Protein AF-H2YDU5-F1 (afdb_monomer_lite)

Sequence (315 aa):
MAAAVENAAAFNAESDSDSDLDMGDCDLFLFDDLDISDGSDSSKDKDSGADSNSAEEQNEESEVIEDNLRHIVFRSMTNQILQSQEEDLANDWKQVRKIPNQTQRQKRMWKLSASHITATKRDGWKEINSIPTERAKRYRYSPRKGIWTEDEIQLKIEKEPFSNGAMRECFRAKKLSNFGHNTDWAAATYCVVKRYMDVPDKKTLFDDVRLQMDAKLWGEEYNKHHPPKKVDIMQMSVIEMLDRPGTPYYHLENYIEGDYVKYNSNSGFVHDEDARTTPQAFSHFTFECSQHRLIVVDIQGVGDLWTDPQIHTYK

Foldseek 3Di:
DDDDDDDDDDDDDDDDDDDDDPDDDDPPPPDDDDDPDDDDDDDDDDDDDDDDDDDPVVVVVVVVVVVVVVVQVVCQVPPQPDPDPCPVVVVQVVVLVPDPDPVVSVVSVVVVVVVVLPPDPCPVPVCQVVADKFKKKKWFADLVVRDIDIDIWIKRWDPDFPDDDPFKTKIWMWTADPRDPDRDSVPTFIKIKIDGPDADPPVVLVVLQSQQNVVQVLLVVVVVVVDPHRAGEWHKIKIFGPPDPPRDIIIMTGDDDDDKDFQFDPPGDGDPPPNDVVLVVSQVCCCVVVVNQKGKHRFIGRRRYGYRIDMDGDD

Radius of gyration: 25.13 Å; chains: 1; bounding box: 71×89×64 Å

Organism: Ciona savignyi (NCBI:txid51511)

Structure (mmCIF, N/CA/C/O backbone):
data_AF-H2YDU5-F1
#
_entry.id   AF-H2YDU5-F1
#
loop_
_atom_site.group_PDB
_atom_site.id
_atom_site.type_symbol
_atom_site.label_atom_id
_atom_site.label_alt_id
_atom_site.label_comp_id
_atom_site.label_asym_id
_atom_site.label_entity_id
_atom_site.label_seq_id
_atom_site.pdbx_PDB_ins_code
_atom_site.Cartn_x
_atom_site.Cartn_y
_atom_site.Cartn_z
_atom_site.occupancy
_atom_site.B_iso_or_equiv
_atom_site.auth_seq_id
_atom_site.auth_comp_id
_atom_site.auth_asym_id
_atom_site.auth_atom_id
_atom_site.pdbx_PDB_model_num
ATOM 1 N N . MET A 1 1 ? -7.861 53.415 42.109 1.00 30.78 1 MET A N 1
ATOM 2 C CA . MET A 1 1 ? -6.858 54.444 41.769 1.00 30.78 1 MET A CA 1
ATOM 3 C C . MET A 1 1 ? -5.508 53.931 42.236 1.00 30.78 1 MET A C 1
ATOM 5 O O . MET A 1 1 ? -5.399 53.630 43.411 1.00 30.78 1 MET A O 1
ATOM 9 N N . ALA A 1 2 ? -4.567 53.814 41.296 1.00 29.42 2 ALA A N 1
ATOM 10 C CA . ALA A 1 2 ? -3.116 53.701 41.465 1.00 29.42 2 ALA A CA 1
ATOM 11 C C . ALA A 1 2 ? -2.538 52.615 42.397 1.00 29.42 2 ALA A C 1
ATOM 13 O O . ALA A 1 2 ? -2.589 52.723 43.616 1.00 29.42 2 ALA A O 1
ATOM 14 N N . ALA A 1 3 ? -1.817 51.672 41.791 1.00 25.11 3 ALA A N 1
ATOM 15 C CA . ALA A 1 3 ? -0.509 51.264 42.295 1.00 25.11 3 ALA A CA 1
ATOM 16 C C . ALA A 1 3 ? 0.355 50.831 41.101 1.00 25.11 3 ALA A C 1
ATOM 18 O O . ALA A 1 3 ? 0.089 49.818 40.463 1.00 25.11 3 ALA A O 1
ATOM 19 N N . ALA A 1 4 ? 1.352 51.652 40.785 1.00 29.73 4 ALA A N 1
ATOM 20 C CA . ALA A 1 4 ? 2.490 51.312 39.947 1.00 29.73 4 ALA A CA 1
ATOM 21 C C . ALA A 1 4 ? 3.712 51.315 40.862 1.00 29.73 4 ALA A C 1
ATOM 23 O O . ALA A 1 4 ? 3.870 52.302 41.574 1.00 29.73 4 ALA A O 1
ATOM 24 N N . VAL A 1 5 ? 4.546 50.272 40.825 1.00 31.83 5 VAL A N 1
ATOM 25 C CA . VAL A 1 5 ? 5.993 50.344 41.100 1.00 31.83 5 VAL A CA 1
ATOM 26 C C . VAL A 1 5 ? 6.674 49.187 40.355 1.00 31.83 5 VAL A C 1
ATOM 28 O O . VAL A 1 5 ? 6.323 48.024 40.546 1.00 31.83 5 VAL A O 1
ATOM 31 N N . GLU A 1 6 ? 7.625 49.539 39.491 1.00 31.31 6 GLU A N 1
ATOM 32 C CA . GLU A 1 6 ? 8.613 48.670 38.842 1.00 31.31 6 GLU A CA 1
ATOM 33 C C . GLU A 1 6 ? 9.583 48.050 39.861 1.00 31.31 6 GLU A C 1
ATOM 35 O O . GLU A 1 6 ? 9.958 48.709 40.828 1.00 31.31 6 GLU A O 1
ATOM 40 N N . ASN A 1 7 ? 10.112 46.852 39.586 1.00 29.52 7 ASN A N 1
ATOM 41 C CA . ASN A 1 7 ? 11.555 46.640 39.736 1.00 29.52 7 ASN A CA 1
ATOM 42 C C . ASN A 1 7 ? 12.065 45.406 38.984 1.00 29.52 7 ASN A C 1
ATOM 44 O O . ASN A 1 7 ? 11.401 44.375 38.893 1.00 29.52 7 ASN A O 1
ATOM 48 N N . ALA A 1 8 ? 13.268 45.568 38.441 1.00 26.69 8 ALA A N 1
ATOM 49 C CA . ALA A 1 8 ? 13.979 44.643 37.579 1.00 26.69 8 ALA A CA 1
ATOM 50 C C . ALA A 1 8 ? 14.831 43.612 38.345 1.00 26.69 8 ALA A C 1
ATOM 52 O O . ALA A 1 8 ? 15.294 43.869 39.451 1.00 26.69 8 ALA A O 1
ATOM 53 N N . ALA A 1 9 ? 15.101 42.508 37.639 1.00 28.44 9 ALA A N 1
ATOM 54 C CA . ALA A 1 9 ? 16.285 41.642 37.684 1.00 28.44 9 ALA A CA 1
ATOM 55 C C . ALA A 1 9 ? 16.672 40.945 39.007 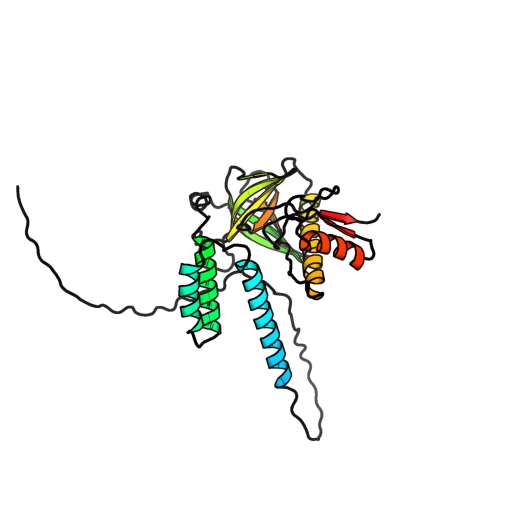1.00 28.44 9 ALA A C 1
ATOM 57 O O . ALA A 1 9 ? 17.277 41.534 39.896 1.00 28.44 9 ALA A O 1
ATOM 58 N N . ALA A 1 10 ? 16.524 39.616 39.016 1.00 27.27 10 ALA A N 1
ATOM 59 C CA . ALA A 1 10 ? 17.479 38.718 39.661 1.00 27.27 10 ALA A CA 1
ATOM 60 C C . ALA A 1 10 ? 17.539 37.383 38.900 1.00 27.27 10 ALA A C 1
ATOM 62 O O . ALA A 1 10 ? 16.561 36.644 38.817 1.00 27.27 10 ALA A O 1
ATOM 63 N N . PHE A 1 11 ? 18.710 37.125 38.322 1.00 27.61 11 PHE A N 1
ATOM 64 C CA . PHE A 1 11 ? 19.196 35.821 37.882 1.00 27.61 11 PHE A CA 1
ATOM 65 C C . PHE A 1 11 ? 19.145 34.840 39.061 1.00 27.61 11 PHE A C 1
ATOM 67 O O . PHE A 1 11 ? 19.655 35.173 40.126 1.00 27.61 11 PHE A O 1
ATOM 74 N N . ASN A 1 12 ? 18.622 33.633 38.856 1.00 28.12 12 ASN A N 1
ATOM 75 C CA . ASN A 1 12 ? 19.088 32.454 39.579 1.00 28.12 12 ASN A CA 1
ATOM 76 C C . ASN A 1 12 ? 18.932 31.227 38.683 1.00 28.12 12 ASN A C 1
ATOM 78 O O . ASN A 1 12 ? 17.860 30.945 38.155 1.00 28.12 12 ASN A O 1
ATOM 82 N N . ALA A 1 13 ? 20.069 30.572 38.478 1.00 31.73 13 ALA A N 1
ATOM 83 C CA . ALA A 1 13 ? 20.217 29.306 37.800 1.00 31.73 13 ALA A CA 1
ATOM 84 C C . ALA A 1 13 ? 19.761 28.187 38.737 1.00 31.73 13 ALA A C 1
ATOM 86 O O . ALA A 1 13 ? 20.257 28.108 39.859 1.00 31.73 13 ALA A O 1
ATOM 87 N N . GLU A 1 14 ? 18.887 27.305 38.264 1.00 27.91 14 GLU A N 1
ATOM 88 C CA . GLU A 1 14 ? 18.701 25.991 38.869 1.00 27.91 14 GLU A CA 1
ATOM 89 C C . GLU A 1 14 ? 18.819 24.917 37.787 1.00 27.91 14 GLU A C 1
ATOM 91 O O . GLU A 1 14 ? 18.213 24.981 36.722 1.00 27.91 14 GLU A O 1
ATOM 96 N N . SER A 1 15 ? 19.727 24.000 38.096 1.00 26.45 15 SER A N 1
ATOM 97 C CA . SER A 1 15 ? 20.147 22.770 37.438 1.00 26.45 15 SER A CA 1
ATOM 98 C C . SER A 1 15 ? 19.050 21.970 36.730 1.00 26.45 15 SER A C 1
ATOM 100 O O . SER A 1 15 ? 18.180 21.405 37.393 1.00 26.45 15 SER A O 1
ATOM 102 N N . ASP A 1 16 ? 19.201 21.790 35.416 1.00 26.11 16 ASP A N 1
ATOM 103 C CA . ASP A 1 16 ? 18.609 20.662 34.695 1.00 26.11 16 ASP A CA 1
ATOM 104 C C . ASP A 1 16 ? 19.325 19.372 35.119 1.00 26.11 16 ASP A C 1
ATOM 106 O O . ASP A 1 16 ? 20.484 19.130 34.776 1.00 26.11 16 ASP A O 1
ATOM 110 N N . SER A 1 17 ? 18.644 18.550 35.915 1.00 27.72 17 SER A N 1
ATOM 111 C CA . SER A 1 17 ? 19.019 17.153 36.113 1.00 27.72 17 SER A CA 1
ATOM 112 C C . SER A 1 17 ? 18.558 16.351 34.897 1.00 27.72 17 SER A C 1
ATOM 114 O O . SER A 1 17 ? 17.352 16.168 34.707 1.00 27.72 17 SER A O 1
ATOM 116 N N . ASP A 1 18 ? 19.526 15.880 34.105 1.00 29.81 18 ASP A N 1
ATOM 117 C CA . ASP A 1 18 ? 19.354 14.851 33.076 1.00 29.81 18 ASP A CA 1
ATOM 118 C C . ASP A 1 18 ? 18.539 13.695 33.669 1.00 29.81 18 ASP A C 1
ATOM 120 O O . ASP A 1 18 ? 18.987 13.000 34.583 1.00 29.81 18 ASP A O 1
ATOM 124 N N . SER A 1 19 ? 17.322 13.514 33.163 1.00 27.06 19 SER A N 1
ATOM 125 C CA . SER A 1 19 ? 16.586 12.268 33.330 1.00 27.06 19 SER A CA 1
ATOM 126 C C . SER A 1 19 ? 16.502 11.614 31.963 1.00 27.06 19 SER A C 1
ATOM 128 O O . SER A 1 19 ? 15.973 12.181 31.005 1.00 27.06 19 SER A O 1
ATOM 130 N N . ASP A 1 20 ? 17.127 10.445 31.891 1.00 27.95 20 ASP A N 1
ATOM 131 C CA . ASP A 1 20 ? 17.268 9.603 30.718 1.00 27.95 20 ASP A CA 1
ATOM 132 C C . ASP A 1 20 ? 15.920 9.388 30.018 1.00 27.95 20 ASP A C 1
ATOM 134 O O . ASP A 1 20 ? 15.049 8.651 30.483 1.00 27.95 20 ASP A O 1
ATOM 138 N N . LEU A 1 21 ? 15.751 10.043 28.867 1.00 26.50 21 LEU A N 1
ATOM 139 C CA . LEU A 1 21 ? 14.677 9.748 27.928 1.00 26.50 21 LEU A CA 1
ATOM 140 C C . LEU A 1 21 ? 15.035 8.466 27.176 1.00 26.50 21 LEU A C 1
ATOM 142 O O . LEU A 1 21 ? 15.706 8.497 26.139 1.00 26.50 21 LEU A O 1
ATOM 146 N N . ASP A 1 22 ? 14.562 7.351 27.719 1.00 30.12 22 ASP A N 1
ATOM 147 C CA . ASP A 1 22 ? 14.465 6.065 27.040 1.00 30.12 22 ASP A CA 1
ATOM 148 C C . ASP A 1 22 ? 13.564 6.214 25.797 1.00 30.12 22 ASP A C 1
ATOM 150 O O . ASP A 1 22 ? 12.333 6.245 25.868 1.00 30.12 22 ASP A O 1
ATOM 154 N N . MET A 1 23 ? 14.198 6.444 24.645 1.00 30.52 23 MET A N 1
ATOM 155 C CA . MET A 1 23 ? 13.539 6.597 23.351 1.00 30.52 23 MET A CA 1
ATOM 156 C C . MET A 1 23 ? 13.453 5.236 22.669 1.00 30.52 23 MET A C 1
ATOM 158 O O . MET A 1 23 ? 14.359 4.859 21.923 1.00 30.52 23 MET A O 1
ATOM 162 N N . GLY A 1 24 ? 12.339 4.549 22.921 1.00 26.95 24 GLY A N 1
ATOM 163 C CA . GLY A 1 24 ? 11.911 3.368 22.180 1.00 26.95 24 GLY A CA 1
ATOM 164 C C . GLY A 1 24 ? 11.831 3.633 20.675 1.00 26.95 24 GLY A C 1
ATOM 165 O O . GLY A 1 24 ? 11.432 4.713 20.225 1.00 26.95 24 GLY A O 1
ATOM 166 N N . ASP A 1 25 ? 12.277 2.631 19.928 1.00 31.92 25 ASP A N 1
ATOM 167 C CA . ASP A 1 25 ? 12.534 2.651 18.499 1.00 31.92 25 ASP A CA 1
ATOM 168 C C . ASP A 1 25 ? 11.342 3.118 17.651 1.00 31.92 25 ASP A C 1
ATOM 170 O O . ASP A 1 25 ? 10.175 2.798 17.881 1.00 31.92 25 ASP A O 1
ATOM 174 N N . CYS A 1 26 ? 11.669 3.916 16.636 1.00 30.77 26 CYS A N 1
ATOM 175 C CA . CYS A 1 26 ? 10.747 4.321 15.589 1.00 30.77 26 CYS A CA 1
ATOM 176 C C . CYS A 1 26 ? 10.460 3.117 14.686 1.00 30.77 26 CYS A C 1
ATOM 178 O O . CYS A 1 26 ? 11.395 2.557 14.119 1.00 30.77 26 CYS A O 1
ATOM 180 N N . ASP A 1 27 ? 9.177 2.794 14.499 1.00 32.16 27 ASP A N 1
ATOM 181 C CA . ASP A 1 27 ? 8.643 1.829 13.524 1.00 32.16 27 ASP A CA 1
ATOM 182 C C . ASP A 1 27 ? 8.955 2.252 12.070 1.00 32.16 27 ASP A C 1
ATOM 184 O O . ASP A 1 27 ? 8.077 2.605 11.279 1.00 32.16 27 ASP A O 1
ATOM 188 N N . LEU A 1 28 ? 10.229 2.210 11.696 1.00 31.92 28 LEU A N 1
ATOM 189 C CA . LEU A 1 28 ? 10.683 2.086 10.320 1.00 31.92 28 LEU A CA 1
ATOM 190 C C . LEU A 1 28 ? 11.409 0.753 10.185 1.00 31.92 28 LEU A C 1
ATOM 192 O O . LEU A 1 28 ? 12.614 0.685 9.965 1.00 31.92 28 LEU A O 1
ATOM 196 N N . PHE A 1 29 ? 10.638 -0.325 10.293 1.00 29.31 29 PHE A N 1
ATOM 197 C CA . PHE A 1 29 ? 11.072 -1.651 9.874 1.00 29.31 29 PHE A CA 1
ATOM 198 C C . PHE A 1 29 ? 11.127 -1.703 8.340 1.00 29.31 29 PHE A C 1
ATOM 200 O O . PHE A 1 29 ? 10.256 -2.255 7.667 1.00 29.31 29 PHE A O 1
ATOM 207 N N . LEU A 1 30 ? 12.151 -1.069 7.770 1.00 31.25 30 LEU A N 1
ATOM 208 C CA . LEU A 1 30 ? 12.764 -1.561 6.546 1.00 31.25 30 LEU A CA 1
ATOM 209 C C . LEU A 1 30 ? 13.727 -2.664 6.998 1.00 31.25 30 LEU A C 1
ATOM 211 O O . LEU A 1 30 ? 14.732 -2.361 7.630 1.00 31.25 30 LEU A O 1
ATOM 215 N N . PHE A 1 31 ? 13.389 -3.907 6.648 1.00 31.83 31 PHE A N 1
ATOM 216 C CA . PHE A 1 31 ? 14.163 -5.139 6.864 1.00 31.83 31 PHE A CA 1
ATOM 217 C C . PHE A 1 31 ? 14.093 -5.746 8.277 1.00 31.83 31 PHE A C 1
ATOM 219 O O . PHE A 1 31 ? 15.008 -5.586 9.067 1.00 31.83 31 PHE A O 1
ATOM 226 N N . ASP A 1 32 ? 13.052 -6.545 8.526 1.00 26.42 32 ASP A N 1
ATOM 227 C CA . ASP A 1 32 ? 13.108 -7.671 9.469 1.00 26.42 32 ASP A CA 1
ATOM 228 C C . ASP A 1 32 ? 12.717 -8.936 8.697 1.00 26.42 32 ASP A C 1
ATOM 230 O O . ASP A 1 32 ? 11.536 -9.189 8.468 1.00 26.42 32 ASP A O 1
ATOM 234 N N . ASP A 1 33 ? 13.718 -9.669 8.204 1.00 30.25 33 ASP A N 1
ATOM 235 C CA . ASP A 1 33 ? 13.619 -11.083 7.805 1.00 30.25 33 ASP A CA 1
ATOM 236 C C . ASP A 1 33 ? 15.039 -11.666 7.600 1.00 30.25 33 ASP A C 1
ATOM 238 O O . ASP A 1 33 ? 15.383 -12.190 6.540 1.00 30.25 33 ASP A O 1
ATOM 242 N N . LEU A 1 34 ? 15.888 -11.571 8.631 1.00 26.73 34 LEU A N 1
ATOM 243 C CA . LEU A 1 34 ? 17.112 -12.372 8.749 1.00 26.73 34 LEU A CA 1
ATOM 244 C C . LEU A 1 34 ? 17.091 -13.134 10.080 1.00 26.73 34 LEU A C 1
ATOM 246 O O . LEU A 1 34 ? 17.747 -12.750 11.042 1.00 26.73 34 LEU A O 1
ATOM 250 N N . ASP A 1 35 ? 16.339 -14.234 10.121 1.00 28.47 35 ASP A N 1
ATOM 251 C CA . ASP A 1 35 ? 16.527 -15.258 11.151 1.00 28.47 35 ASP A CA 1
ATOM 252 C C . ASP A 1 35 ? 17.709 -16.149 10.739 1.00 28.47 35 ASP A C 1
ATOM 254 O O . ASP A 1 35 ? 17.580 -17.037 9.892 1.00 28.47 35 ASP A O 1
ATOM 258 N N . ILE A 1 36 ? 18.876 -15.910 11.343 1.00 29.53 36 ILE A N 1
ATOM 259 C CA . ILE A 1 36 ? 19.965 -16.889 11.403 1.00 29.53 36 ILE A CA 1
ATOM 260 C C . ILE A 1 36 ? 19.596 -17.870 12.517 1.00 29.53 36 ILE A C 1
ATOM 262 O O . ILE A 1 36 ? 19.693 -17.558 13.702 1.00 29.53 36 ILE A O 1
ATOM 266 N N . SER A 1 37 ? 19.128 -19.058 12.139 1.00 29.16 37 SER A N 1
ATOM 267 C CA . SER A 1 37 ? 18.906 -20.153 13.080 1.00 29.16 37 SER A CA 1
ATOM 268 C C . SER A 1 37 ? 20.251 -20.720 13.535 1.00 29.16 37 SER A C 1
ATOM 270 O O . SER A 1 37 ? 20.931 -21.396 12.760 1.00 29.16 37 SER A O 1
ATOM 272 N N . ASP A 1 38 ? 20.613 -20.460 14.787 1.00 28.33 38 ASP A N 1
ATOM 273 C CA . ASP A 1 38 ? 21.772 -21.057 15.441 1.00 28.33 38 ASP A CA 1
ATOM 274 C C . ASP A 1 38 ? 21.421 -22.496 15.861 1.00 28.33 38 ASP A C 1
ATOM 276 O O . ASP A 1 38 ? 20.607 -22.741 16.756 1.00 28.33 38 ASP A O 1
ATOM 280 N N . GLY A 1 39 ? 21.968 -23.467 15.131 1.00 27.25 39 GLY A N 1
ATOM 281 C CA . GLY A 1 39 ? 21.829 -24.890 15.415 1.00 27.25 39 GLY A CA 1
ATOM 282 C C . GLY A 1 39 ? 22.967 -25.355 16.311 1.00 27.25 39 GLY A C 1
ATOM 283 O O . GLY A 1 39 ? 24.066 -25.621 15.833 1.00 27.25 39 GLY A O 1
ATOM 284 N N . SER A 1 40 ? 22.701 -25.491 17.607 1.00 27.12 40 SER A N 1
ATOM 285 C CA . SER A 1 40 ? 23.599 -26.176 18.531 1.00 27.12 40 SER A CA 1
ATOM 286 C C . SER A 1 40 ? 23.541 -27.690 18.306 1.00 27.12 40 SER A C 1
ATOM 288 O O . SER A 1 40 ? 22.519 -28.306 18.611 1.00 27.12 40 SER A O 1
ATOM 290 N N . ASP A 1 41 ? 24.641 -28.307 17.876 1.00 26.58 41 ASP A N 1
ATOM 291 C CA . ASP A 1 41 ? 24.941 -29.675 18.298 1.00 26.58 41 ASP A CA 1
ATOM 292 C C . ASP A 1 41 ? 26.449 -29.910 18.450 1.00 26.58 41 ASP A C 1
ATOM 294 O O . ASP A 1 41 ? 27.290 -29.390 17.718 1.00 26.58 41 ASP A O 1
ATOM 298 N N . SER A 1 42 ? 26.777 -30.668 19.485 1.00 27.05 42 SER A N 1
ATOM 299 C CA . SER A 1 42 ? 28.112 -30.895 20.026 1.00 27.05 42 SER A CA 1
ATOM 300 C C . SER A 1 42 ? 28.698 -32.222 19.540 1.00 27.05 42 SER A C 1
ATOM 302 O O . SER A 1 42 ? 28.008 -33.232 19.605 1.00 27.05 42 SER A O 1
ATOM 304 N N . SER A 1 43 ? 29.983 -32.266 19.148 1.00 27.52 43 SER A N 1
ATOM 305 C CA . SER A 1 43 ? 30.983 -33.265 19.612 1.00 27.52 43 SER A CA 1
ATOM 306 C C . SER A 1 43 ? 32.308 -33.271 18.807 1.00 27.52 43 SER A C 1
ATOM 308 O O . SER A 1 43 ? 32.330 -33.472 17.603 1.00 27.52 43 SER A O 1
ATOM 310 N N . LYS A 1 44 ? 33.408 -33.042 19.550 1.00 27.98 44 LYS A N 1
ATOM 311 C CA . LYS A 1 44 ? 34.800 -33.566 19.482 1.00 27.98 44 LYS A CA 1
ATOM 312 C C . LYS A 1 44 ? 35.342 -34.195 18.173 1.00 27.98 44 LYS A C 1
ATOM 314 O O . LYS A 1 44 ? 34.867 -35.247 17.777 1.00 27.98 44 LYS A O 1
ATOM 319 N N . ASP A 1 45 ? 36.485 -33.708 17.660 1.00 28.09 45 ASP A N 1
ATOM 320 C CA . ASP A 1 45 ? 37.853 -34.206 17.959 1.00 28.09 45 ASP A CA 1
ATOM 321 C C . ASP A 1 45 ? 38.971 -33.435 17.188 1.00 28.09 45 ASP A C 1
ATOM 323 O O . ASP A 1 45 ? 38.703 -32.704 16.241 1.00 28.09 45 ASP A O 1
ATOM 327 N N . LYS A 1 46 ? 40.214 -33.563 17.690 1.00 29.31 46 LYS A N 1
ATOM 328 C CA . LYS A 1 46 ? 41.521 -32.906 17.375 1.00 29.31 46 LYS A CA 1
ATOM 329 C C . LYS A 1 46 ? 42.000 -33.127 15.910 1.00 29.31 46 LYS A C 1
ATOM 331 O O . LYS A 1 46 ? 41.547 -34.081 15.299 1.00 29.31 46 LYS A O 1
ATOM 336 N N . ASP A 1 47 ? 42.925 -32.395 15.263 1.00 27.17 47 ASP A N 1
ATOM 337 C CA . ASP A 1 47 ? 44.249 -31.871 15.662 1.00 27.17 47 ASP A CA 1
ATOM 338 C C . ASP A 1 47 ? 44.872 -30.964 14.545 1.00 27.17 47 ASP A C 1
ATOM 340 O O . ASP A 1 47 ? 44.593 -31.164 13.366 1.00 27.17 47 ASP A O 1
ATOM 344 N N . SER A 1 48 ? 45.762 -30.041 14.947 1.00 29.39 48 SER A N 1
ATOM 345 C CA . SER A 1 48 ? 46.890 -29.360 14.251 1.00 29.39 48 SER A CA 1
ATOM 346 C C . SER A 1 48 ? 46.782 -28.673 12.862 1.00 29.39 48 SER A C 1
ATOM 348 O O . SER A 1 48 ? 46.540 -29.328 11.853 1.00 29.39 48 SER A O 1
ATOM 350 N N . GLY A 1 49 ? 47.243 -27.406 12.787 1.00 26.25 49 GLY A N 1
ATOM 351 C CA . GLY A 1 49 ? 48.021 -26.890 11.637 1.00 26.25 49 GLY A CA 1
ATOM 352 C C . GLY A 1 49 ? 47.692 -25.478 11.110 1.00 26.25 49 GLY A C 1
ATOM 353 O O . GLY A 1 49 ? 46.745 -25.319 10.362 1.00 26.25 49 GLY A O 1
ATOM 354 N N . ALA A 1 50 ? 48.528 -24.507 11.501 1.00 29.91 50 ALA A N 1
ATOM 355 C CA . ALA A 1 50 ? 48.859 -23.168 10.963 1.00 29.91 50 ALA A CA 1
ATOM 356 C C . ALA A 1 50 ? 48.125 -22.501 9.757 1.00 29.91 50 ALA A C 1
ATOM 358 O O . ALA A 1 50 ? 47.866 -23.111 8.728 1.00 29.91 50 ALA A O 1
ATOM 359 N N . ASP A 1 51 ? 48.057 -21.164 9.892 1.00 30.36 51 ASP A N 1
ATOM 360 C CA . ASP A 1 51 ? 47.969 -20.070 8.902 1.00 30.36 51 ASP A CA 1
ATOM 361 C C . ASP A 1 51 ? 46.613 -19.581 8.345 1.00 30.36 51 ASP A C 1
ATOM 363 O O . ASP A 1 51 ? 46.009 -20.147 7.441 1.00 30.36 51 ASP A O 1
ATOM 367 N N . SER A 1 52 ? 46.278 -18.360 8.791 1.00 31.67 52 SER A N 1
ATOM 368 C CA . SER A 1 52 ? 46.105 -17.132 7.984 1.00 31.67 52 SER A CA 1
ATOM 369 C C . SER A 1 52 ? 44.748 -16.421 8.093 1.00 31.67 52 SER A C 1
ATOM 371 O O . SER A 1 52 ? 43.674 -16.992 7.919 1.00 31.67 52 SER A O 1
ATOM 373 N N . ASN A 1 53 ? 44.857 -15.128 8.415 1.00 41.72 53 ASN A N 1
ATOM 374 C CA . ASN A 1 53 ? 43.814 -14.111 8.525 1.00 41.72 53 ASN A CA 1
ATOM 375 C C . ASN A 1 53 ? 42.762 -14.199 7.408 1.00 41.72 53 ASN A C 1
ATOM 377 O O . ASN A 1 53 ? 43.107 -14.069 6.238 1.00 41.72 53 ASN A O 1
ATOM 381 N N . SER A 1 54 ? 41.483 -14.344 7.761 1.00 36.34 54 SER A N 1
ATOM 382 C CA . SER A 1 54 ? 40.370 -14.165 6.806 1.00 36.34 54 SER A CA 1
ATOM 383 C C . SER A 1 54 ? 39.029 -13.763 7.444 1.00 36.34 54 SER A C 1
ATOM 385 O O . SER A 1 54 ? 38.019 -13.696 6.752 1.00 36.34 54 SER A O 1
ATOM 387 N N . ALA A 1 55 ? 38.998 -13.446 8.745 1.00 34.94 55 ALA A N 1
ATOM 388 C CA . ALA A 1 55 ? 37.755 -13.116 9.455 1.00 34.94 55 ALA A CA 1
ATOM 389 C C . ALA A 1 55 ? 37.521 -11.606 9.681 1.00 34.94 55 ALA A C 1
ATOM 391 O O . ALA A 1 55 ? 36.429 -11.231 10.093 1.00 34.94 55 ALA A O 1
ATOM 392 N N . GLU A 1 56 ? 38.499 -10.735 9.401 1.00 34.47 56 GLU A N 1
ATOM 393 C CA . GLU A 1 56 ? 38.348 -9.279 9.599 1.00 34.47 56 GLU A CA 1
ATOM 394 C C . GLU A 1 56 ? 37.893 -8.523 8.333 1.00 34.47 56 GLU A C 1
ATOM 396 O O . GLU A 1 56 ? 37.272 -7.475 8.455 1.00 34.47 56 GLU A O 1
ATOM 401 N N . GLU A 1 57 ? 38.073 -9.071 7.123 1.00 32.84 57 GLU A N 1
ATOM 402 C CA . GLU A 1 57 ? 37.673 -8.387 5.872 1.00 32.84 57 GLU A CA 1
ATOM 403 C C . GLU A 1 57 ? 36.188 -8.571 5.499 1.00 32.84 57 GLU A C 1
ATOM 405 O O . GLU A 1 57 ? 35.629 -7.759 4.767 1.00 32.84 57 GLU A O 1
ATOM 410 N N . GLN A 1 58 ? 35.499 -9.587 6.034 1.00 31.91 58 GLN A N 1
ATOM 411 C CA . GLN A 1 58 ? 34.085 -9.847 5.702 1.00 31.91 58 GLN A CA 1
ATOM 412 C C . GLN A 1 58 ? 33.091 -8.994 6.514 1.00 31.91 58 GLN A C 1
ATOM 414 O O . GLN A 1 58 ? 31.918 -8.882 6.145 1.00 31.91 58 GLN A O 1
ATOM 419 N N . ASN A 1 59 ? 33.554 -8.367 7.600 1.00 32.59 59 ASN A N 1
ATOM 420 C CA . ASN A 1 59 ? 32.717 -7.528 8.458 1.00 32.59 59 ASN A CA 1
ATOM 421 C C . ASN A 1 59 ? 32.694 -6.062 7.983 1.00 32.59 59 ASN A C 1
ATOM 423 O O . ASN A 1 59 ? 31.649 -5.416 8.033 1.00 32.59 59 ASN A O 1
ATOM 427 N N . GLU A 1 60 ? 33.804 -5.563 7.425 1.00 33.62 60 GLU A N 1
ATOM 428 C CA . GLU A 1 60 ? 33.874 -4.200 6.877 1.00 33.62 60 GLU A CA 1
ATOM 429 C C . GLU A 1 60 ? 33.092 -4.054 5.559 1.00 33.62 60 GLU A C 1
ATOM 431 O O . GLU A 1 60 ? 32.417 -3.044 5.361 1.00 33.62 60 GLU A O 1
ATOM 436 N N . GLU A 1 61 ? 33.086 -5.059 4.671 1.00 32.91 61 GLU A N 1
ATOM 437 C CA . GLU A 1 61 ? 32.275 -4.994 3.441 1.00 32.91 61 GLU A CA 1
ATOM 438 C C . GLU A 1 61 ? 30.766 -4.995 3.732 1.00 32.91 61 GLU A C 1
ATOM 440 O O . GLU A 1 61 ? 30.006 -4.295 3.061 1.00 32.91 61 GLU A O 1
ATOM 445 N N . SER A 1 62 ? 30.330 -5.714 4.768 1.00 31.86 62 SER A N 1
ATOM 446 C CA . SER A 1 62 ? 28.918 -5.808 5.158 1.00 31.86 62 SER A CA 1
ATOM 447 C C . SER A 1 62 ? 28.399 -4.499 5.777 1.00 31.86 62 SER A C 1
ATOM 449 O O . SER A 1 62 ? 27.323 -4.028 5.398 1.00 31.86 62 SER A O 1
ATOM 451 N N . GLU A 1 63 ? 29.190 -3.840 6.635 1.00 32.28 63 GLU A N 1
ATOM 452 C CA . GLU A 1 63 ? 28.855 -2.511 7.177 1.00 32.28 63 GLU A CA 1
ATOM 453 C C . GLU A 1 63 ? 28.872 -1.417 6.095 1.00 32.28 63 GLU A C 1
ATOM 455 O O . GLU A 1 63 ? 27.989 -0.555 6.063 1.00 32.28 63 GLU A O 1
ATOM 460 N N . VAL A 1 64 ? 29.818 -1.464 5.148 1.00 31.39 64 VAL A N 1
ATOM 461 C CA . VAL A 1 64 ? 29.900 -0.498 4.035 1.00 31.39 64 VAL A CA 1
ATOM 462 C C . VAL A 1 64 ? 28.719 -0.642 3.062 1.00 31.39 64 VAL A C 1
ATOM 464 O O . VAL A 1 64 ? 28.270 0.350 2.474 1.00 31.39 64 VAL A O 1
ATOM 467 N N . ILE A 1 65 ? 28.170 -1.849 2.896 1.00 32.19 65 ILE A N 1
ATOM 468 C CA . ILE A 1 65 ? 26.980 -2.097 2.070 1.00 32.19 65 ILE A CA 1
ATOM 469 C C . ILE A 1 65 ? 25.711 -1.561 2.753 1.00 32.19 65 ILE A C 1
ATOM 471 O O . ILE A 1 65 ? 24.904 -0.899 2.089 1.00 32.19 65 ILE A O 1
ATOM 475 N N . GLU A 1 66 ? 25.544 -1.754 4.065 1.00 33.16 66 GLU A N 1
ATOM 476 C CA . GLU A 1 66 ? 24.406 -1.197 4.812 1.00 33.16 66 GLU A CA 1
ATOM 477 C C . GLU A 1 66 ? 24.408 0.337 4.842 1.00 33.16 66 GLU A C 1
ATOM 479 O O . GLU A 1 66 ? 23.367 0.968 4.614 1.00 33.16 66 GLU A O 1
ATOM 484 N N . ASP A 1 67 ? 25.570 0.958 5.058 1.00 33.25 67 ASP A N 1
ATOM 485 C CA . ASP A 1 67 ? 25.681 2.416 5.130 1.00 33.25 67 ASP A CA 1
ATOM 486 C C . ASP A 1 67 ? 25.425 3.070 3.761 1.00 33.25 67 ASP A C 1
ATOM 488 O O . ASP A 1 67 ? 24.740 4.094 3.673 1.00 33.25 67 ASP A O 1
ATOM 492 N N . ASN A 1 68 ? 25.860 2.438 2.664 1.00 34.78 68 ASN A N 1
ATOM 493 C CA . ASN A 1 68 ? 25.551 2.898 1.308 1.00 34.78 68 ASN A CA 1
ATOM 494 C C . ASN A 1 68 ? 24.060 2.756 0.967 1.00 34.78 68 ASN A C 1
ATOM 496 O O . ASN A 1 68 ? 23.490 3.637 0.319 1.00 34.78 68 ASN A O 1
ATOM 500 N N . LEU A 1 69 ? 23.389 1.697 1.428 1.00 34.91 69 LEU A N 1
ATOM 501 C CA . LEU A 1 69 ? 21.956 1.493 1.193 1.00 34.91 69 LEU A CA 1
ATOM 502 C C . LEU A 1 69 ? 21.096 2.498 1.967 1.00 34.91 69 LEU A C 1
ATOM 504 O O . LEU A 1 69 ? 20.179 3.083 1.382 1.00 34.91 69 LEU A O 1
ATOM 508 N N . ARG A 1 70 ? 21.443 2.783 3.228 1.00 34.72 70 ARG A N 1
ATOM 509 C CA . ARG A 1 70 ? 20.799 3.837 4.029 1.00 34.72 70 ARG A CA 1
ATOM 510 C C . ARG A 1 70 ? 20.986 5.207 3.383 1.00 34.72 70 ARG A C 1
ATOM 512 O O . ARG A 1 70 ? 20.023 5.958 3.252 1.00 34.72 70 ARG A O 1
ATOM 519 N N . HIS A 1 71 ? 22.190 5.508 2.896 1.00 32.50 71 HIS A N 1
ATOM 520 C CA . HIS A 1 71 ? 22.494 6.777 2.234 1.00 32.50 71 HIS A CA 1
ATOM 521 C C . HIS A 1 71 ? 21.773 6.935 0.880 1.00 32.50 71 HIS A C 1
ATOM 523 O O . HIS A 1 71 ? 21.392 8.049 0.524 1.00 32.50 71 HIS A O 1
ATOM 529 N N . ILE A 1 72 ? 21.539 5.845 0.136 1.00 32.22 72 ILE A N 1
ATOM 530 C CA . ILE A 1 72 ? 20.808 5.839 -1.148 1.00 32.22 72 ILE A CA 1
ATOM 531 C C . ILE A 1 72 ? 19.299 6.046 -0.949 1.00 32.22 72 ILE A C 1
ATOM 533 O O . ILE A 1 72 ? 18.711 6.873 -1.649 1.00 32.22 72 ILE A O 1
ATOM 537 N N . VAL A 1 73 ? 18.677 5.362 0.020 1.00 34.81 73 VAL A N 1
ATOM 538 C CA . VAL A 1 73 ? 17.246 5.540 0.356 1.00 34.81 73 VAL A CA 1
ATOM 539 C C . VAL A 1 73 ? 16.982 6.978 0.808 1.00 34.81 73 VAL A C 1
ATOM 541 O O . VAL A 1 73 ? 16.043 7.632 0.352 1.00 34.81 73 VAL A O 1
ATOM 544 N N . PHE A 1 74 ? 17.894 7.519 1.615 1.00 34.88 74 PHE A N 1
ATOM 545 C CA . PHE A 1 74 ? 17.817 8.879 2.131 1.00 34.88 74 PHE A CA 1
ATOM 546 C C . PHE A 1 74 ? 18.006 9.944 1.039 1.00 34.88 74 PHE A C 1
ATOM 548 O O . PHE A 1 74 ? 17.299 10.950 1.032 1.00 34.88 74 PHE A O 1
ATOM 555 N N . ARG A 1 75 ? 18.899 9.714 0.061 1.00 33.00 75 ARG A N 1
ATOM 556 C CA . ARG A 1 75 ? 19.089 10.605 -1.104 1.00 33.00 75 ARG A CA 1
ATOM 557 C C . ARG A 1 75 ? 17.914 10.563 -2.084 1.00 33.00 75 ARG A C 1
ATOM 559 O O . ARG A 1 75 ? 17.626 11.564 -2.737 1.00 33.00 75 ARG A O 1
ATOM 566 N N . SER A 1 76 ? 17.252 9.412 -2.200 1.00 35.22 76 SER A N 1
ATOM 567 C CA . SER A 1 76 ? 16.097 9.219 -3.081 1.00 35.22 76 SER A CA 1
ATOM 568 C C . SER A 1 76 ? 14.846 9.929 -2.554 1.00 35.22 76 SER A C 1
ATOM 570 O O . SER A 1 76 ? 14.137 10.555 -3.336 1.00 35.22 76 SER A O 1
ATOM 572 N N . MET A 1 77 ? 14.612 9.906 -1.233 1.00 35.31 77 MET A N 1
ATOM 573 C CA . MET A 1 77 ? 13.500 10.636 -0.600 1.00 35.31 77 MET A CA 1
ATOM 574 C C . MET A 1 77 ? 13.729 12.155 -0.539 1.00 35.31 77 MET A C 1
ATOM 576 O O . MET A 1 77 ? 12.772 12.920 -0.609 1.00 35.31 77 MET A O 1
ATOM 580 N N . THR A 1 78 ? 14.980 12.616 -0.434 1.00 40.00 78 THR A N 1
ATOM 581 C CA . THR A 1 78 ? 15.293 14.052 -0.276 1.00 40.00 78 THR A CA 1
ATOM 582 C C . THR A 1 78 ? 15.357 14.829 -1.593 1.00 40.00 78 THR A C 1
ATOM 584 O O . THR A 1 78 ? 14.970 15.994 -1.621 1.00 40.00 78 THR A O 1
ATOM 587 N N . ASN A 1 79 ? 15.769 14.210 -2.704 1.00 34.22 79 ASN A N 1
ATOM 588 C CA . ASN A 1 79 ? 15.971 14.933 -3.970 1.00 34.22 79 ASN A CA 1
ATOM 589 C C . ASN A 1 79 ? 14.692 15.246 -4.7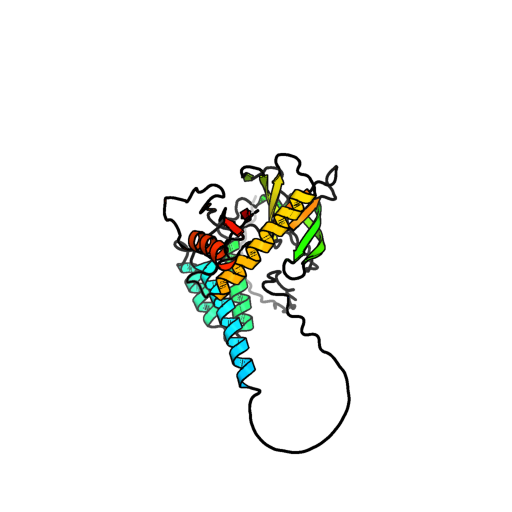67 1.00 34.22 79 ASN A C 1
ATOM 591 O O . ASN A 1 79 ? 14.776 15.955 -5.765 1.00 34.22 79 ASN A O 1
ATOM 595 N N . GLN A 1 80 ? 13.521 14.731 -4.381 1.00 41.19 80 GLN A N 1
ATOM 596 C CA . GLN A 1 80 ? 12.266 15.004 -5.104 1.00 41.19 80 GLN A CA 1
ATOM 597 C C . GLN A 1 80 ? 11.342 16.006 -4.395 1.00 41.19 80 GLN A C 1
ATOM 599 O O . GLN A 1 80 ? 10.361 16.428 -4.993 1.00 41.19 80 GLN A O 1
ATOM 604 N N . ILE A 1 81 ? 11.653 16.434 -3.163 1.00 41.12 81 ILE A N 1
ATOM 605 C CA . ILE A 1 81 ? 10.745 17.269 -2.350 1.00 41.12 81 ILE A CA 1
ATOM 606 C C . ILE A 1 81 ? 11.253 18.711 -2.138 1.00 41.12 81 ILE A C 1
ATOM 608 O O . ILE A 1 81 ? 10.495 19.568 -1.693 1.00 41.12 81 ILE A O 1
ATOM 612 N N . LEU A 1 82 ? 12.499 19.050 -2.484 1.00 42.94 82 LEU A N 1
ATOM 613 C CA . LEU A 1 82 ? 13.099 20.316 -2.041 1.00 42.94 82 LEU A CA 1
ATOM 614 C C . LEU A 1 82 ? 13.779 21.087 -3.177 1.00 42.94 82 LEU A C 1
ATOM 616 O O . LEU A 1 82 ? 14.960 20.906 -3.435 1.00 42.94 82 LEU A O 1
ATOM 620 N N . GLN A 1 83 ? 13.047 22.009 -3.806 1.00 35.75 83 GLN A N 1
ATOM 621 C CA . GLN A 1 83 ? 13.645 23.135 -4.546 1.00 35.75 83 GLN A CA 1
ATOM 622 C C . GLN A 1 83 ? 13.257 24.511 -3.982 1.00 35.75 83 GLN A C 1
ATOM 624 O O . GLN A 1 83 ? 13.571 25.532 -4.582 1.00 35.75 83 GLN A O 1
ATOM 629 N N . SER A 1 84 ? 12.628 24.581 -2.804 1.00 42.88 84 SER A N 1
ATOM 630 C CA . SER A 1 84 ? 12.272 25.876 -2.200 1.00 42.88 84 SER A CA 1
ATOM 631 C C . SER A 1 84 ? 12.580 26.020 -0.707 1.00 42.88 84 SER A C 1
ATOM 633 O O . SER A 1 84 ? 12.103 26.972 -0.100 1.00 42.88 84 SER A O 1
ATOM 635 N N . GLN A 1 85 ? 13.354 25.113 -0.093 1.00 49.75 85 GLN A N 1
ATOM 636 C CA . GLN A 1 85 ? 13.715 25.190 1.339 1.00 49.75 85 GLN A CA 1
ATOM 637 C C . GLN A 1 85 ? 15.148 24.694 1.634 1.00 49.75 85 GLN A C 1
ATOM 639 O O . GLN A 1 85 ? 15.410 24.080 2.665 1.00 49.75 85 GLN A O 1
ATOM 644 N N . GLU A 1 86 ? 16.097 24.921 0.720 1.00 47.78 86 GLU A N 1
ATOM 645 C CA . GLU A 1 86 ? 17.475 24.420 0.867 1.00 47.78 86 GLU A CA 1
ATOM 646 C C . GLU A 1 86 ? 18.319 25.176 1.912 1.00 47.78 86 GLU A C 1
ATOM 648 O O . GLU A 1 86 ? 19.265 24.597 2.439 1.00 47.78 86 GLU A O 1
ATOM 653 N N . GLU A 1 87 ? 18.007 26.431 2.257 1.00 46.09 87 GLU A N 1
ATOM 654 C CA . GLU A 1 87 ? 18.908 27.261 3.081 1.00 46.09 87 GLU A CA 1
ATOM 655 C C . GLU A 1 87 ? 18.903 26.903 4.578 1.00 46.09 87 GLU A C 1
ATOM 657 O O . GLU A 1 87 ? 19.978 26.766 5.175 1.00 46.09 87 GLU A O 1
ATOM 662 N N . ASP A 1 88 ? 17.728 26.674 5.172 1.00 47.47 88 ASP A N 1
ATOM 663 C CA . ASP A 1 88 ? 17.599 26.292 6.588 1.00 47.47 88 ASP A CA 1
ATOM 664 C C . ASP A 1 88 ? 18.094 24.860 6.820 1.00 47.47 88 ASP A C 1
ATOM 666 O O . ASP A 1 88 ? 18.918 24.600 7.704 1.00 47.47 88 ASP A O 1
ATOM 670 N N . LEU A 1 89 ? 17.708 23.951 5.919 1.00 50.97 89 LEU A N 1
ATOM 671 C CA . LEU A 1 89 ? 18.226 22.592 5.869 1.00 50.97 89 LEU A CA 1
ATOM 672 C C . LEU A 1 89 ? 19.754 22.598 5.754 1.00 50.97 89 LEU A C 1
ATOM 674 O O . LEU A 1 89 ? 20.426 21.925 6.534 1.00 50.97 89 LEU A O 1
ATOM 678 N N . ALA A 1 90 ? 20.342 23.355 4.821 1.00 52.22 90 ALA A N 1
ATOM 679 C CA . ALA A 1 90 ? 21.791 23.365 4.600 1.00 52.22 90 ALA A CA 1
ATOM 680 C C . ALA A 1 90 ? 22.596 23.756 5.848 1.00 52.22 90 ALA A C 1
ATOM 682 O O . ALA A 1 90 ? 23.712 23.255 6.034 1.00 52.22 90 ALA A O 1
ATOM 683 N N . ASN A 1 91 ? 22.062 24.622 6.710 1.00 56.59 91 ASN A N 1
ATOM 684 C CA . ASN A 1 91 ? 22.716 24.998 7.960 1.00 56.59 91 ASN A CA 1
ATOM 685 C C . ASN A 1 91 ? 22.620 23.897 9.022 1.00 56.59 91 ASN A C 1
ATOM 687 O O . ASN A 1 91 ? 23.643 23.563 9.630 1.00 56.59 91 ASN A O 1
ATOM 691 N N . ASP A 1 92 ? 21.462 23.256 9.168 1.00 59.34 92 ASP A N 1
ATOM 692 C CA . ASP A 1 92 ? 21.294 22.107 10.062 1.00 59.34 92 ASP A CA 1
ATOM 693 C C . ASP A 1 92 ? 22.141 20.904 9.609 1.00 59.34 92 ASP A C 1
ATOM 695 O O . ASP A 1 92 ? 22.848 20.288 10.416 1.00 59.34 92 ASP A O 1
ATOM 699 N N . TRP A 1 93 ? 22.205 20.633 8.298 1.00 58.03 93 TRP A N 1
ATOM 700 C CA . TRP A 1 93 ? 23.068 19.602 7.703 1.00 58.03 93 TRP A CA 1
ATOM 701 C C . TRP A 1 93 ? 24.551 19.843 8.005 1.00 58.03 93 TRP A C 1
ATOM 703 O O . TRP A 1 93 ? 25.290 18.900 8.313 1.00 58.03 93 TRP A O 1
ATOM 713 N N . LYS A 1 94 ? 25.010 21.101 7.945 1.00 64.06 94 LYS A N 1
ATOM 714 C CA . LYS A 1 94 ? 26.394 21.472 8.289 1.00 64.06 94 LYS A CA 1
ATOM 715 C C . LYS A 1 94 ? 26.705 21.233 9.765 1.00 64.06 94 LYS A C 1
ATOM 717 O O . LYS A 1 94 ? 27.854 20.930 10.084 1.00 64.06 94 LYS A O 1
ATOM 722 N N . GLN A 1 95 ? 25.727 21.367 10.661 1.00 63.28 95 GLN A N 1
ATOM 723 C CA . GLN A 1 95 ? 25.925 21.106 12.087 1.00 63.28 95 GLN A CA 1
ATOM 724 C C . GLN A 1 95 ? 25.941 19.610 12.408 1.00 63.28 95 GLN A C 1
ATOM 726 O O . GLN A 1 95 ? 26.808 19.158 13.153 1.00 63.28 95 GLN A O 1
ATOM 731 N N . VAL A 1 96 ? 25.058 18.817 11.797 1.00 61.44 96 VAL A N 1
ATOM 732 C CA . VAL A 1 96 ? 24.998 17.366 12.038 1.00 61.44 96 VAL A CA 1
ATOM 733 C C . VAL A 1 96 ? 26.255 16.644 11.544 1.00 61.44 96 VAL A C 1
ATOM 735 O O . VAL A 1 96 ? 26.734 15.721 12.200 1.00 61.44 96 VAL A O 1
ATOM 738 N N . ARG A 1 97 ? 26.869 17.107 10.447 1.00 61.28 97 ARG A N 1
ATOM 739 C CA . ARG A 1 97 ? 28.149 16.564 9.945 1.00 61.28 97 ARG A CA 1
ATOM 740 C C . ARG A 1 97 ? 29.322 16.717 10.915 1.00 61.28 97 ARG A C 1
ATOM 742 O O . ARG A 1 97 ? 30.306 16.000 10.768 1.00 61.28 97 ARG A O 1
ATOM 749 N N . LYS A 1 98 ? 29.225 17.620 11.894 1.00 72.31 98 LYS A N 1
ATOM 750 C CA . LYS A 1 98 ? 30.260 17.830 12.918 1.00 72.31 98 LYS A CA 1
ATOM 751 C C . LYS A 1 98 ? 30.164 16.835 14.078 1.00 72.31 98 LYS A C 1
ATOM 753 O O . LYS A 1 98 ? 31.032 16.856 14.943 1.00 72.31 98 LYS A O 1
ATOM 758 N N . ILE A 1 99 ? 29.132 15.988 14.116 1.00 74.44 99 ILE A N 1
ATOM 759 C CA . ILE A 1 99 ? 28.954 14.978 15.164 1.00 74.44 99 ILE A CA 1
ATOM 760 C C . ILE A 1 99 ? 29.908 13.808 14.881 1.00 74.44 99 ILE A C 1
ATOM 762 O O . ILE A 1 99 ? 29.744 13.152 13.848 1.00 74.44 99 ILE A O 1
ATOM 766 N N . PRO A 1 100 ? 30.890 13.538 15.766 1.00 59.50 100 PRO A N 1
ATOM 767 C CA . PRO A 1 100 ? 31.894 12.499 15.531 1.00 59.50 100 PRO A CA 1
ATOM 768 C C . PRO A 1 100 ? 31.303 11.091 15.620 1.00 59.50 100 PRO A C 1
ATOM 770 O O . PRO A 1 100 ? 31.695 10.201 14.875 1.00 59.50 100 PRO A O 1
ATOM 773 N N . ASN A 1 101 ? 30.338 10.894 16.523 1.00 81.81 101 ASN A N 1
ATOM 774 C CA . ASN A 1 101 ? 29.688 9.609 16.741 1.00 81.81 101 ASN A CA 1
ATOM 775 C C . ASN A 1 101 ? 28.633 9.343 15.651 1.00 81.81 101 ASN A C 1
ATOM 777 O O . ASN A 1 101 ? 27.637 10.064 15.535 1.00 81.81 101 ASN A O 1
ATOM 781 N N . GLN A 1 102 ? 28.849 8.289 14.866 1.00 56.84 102 GLN A N 1
ATOM 782 C CA . GLN A 1 102 ? 28.023 7.918 13.717 1.00 56.84 102 GLN A CA 1
ATOM 783 C C . GLN A 1 102 ? 26.573 7.606 14.101 1.00 56.84 102 GLN A C 1
ATOM 785 O O . GLN A 1 102 ? 25.657 8.123 13.462 1.00 56.84 102 GLN A O 1
ATOM 790 N N . THR A 1 103 ? 26.345 6.862 15.182 1.00 58.03 103 THR A N 1
ATOM 791 C CA . THR A 1 103 ? 25.002 6.516 15.669 1.00 58.03 103 THR A CA 1
ATOM 792 C C . THR A 1 103 ? 24.230 7.758 16.120 1.00 58.03 103 THR A C 1
ATOM 794 O O . THR A 1 103 ? 23.064 7.940 15.773 1.00 58.03 103 THR A O 1
ATOM 797 N N . GLN A 1 104 ? 24.878 8.671 16.849 1.00 60.91 104 GLN A N 1
ATOM 798 C CA . GLN A 1 104 ? 24.255 9.929 17.279 1.00 60.91 104 GLN A CA 1
ATOM 799 C C . GLN A 1 104 ? 23.975 10.865 16.101 1.00 60.91 104 GLN A C 1
ATOM 801 O O . GLN A 1 104 ? 22.923 11.508 16.049 1.00 60.91 104 GLN A O 1
ATOM 806 N N . ARG A 1 105 ? 24.891 10.912 15.128 1.00 63.69 105 ARG A N 1
ATOM 807 C CA . ARG A 1 105 ? 24.709 11.644 13.874 1.00 63.69 105 ARG A CA 1
ATOM 808 C C . ARG A 1 105 ? 23.492 11.117 13.121 1.00 63.69 105 ARG A C 1
ATOM 810 O O . ARG A 1 105 ? 22.630 11.908 12.755 1.00 63.69 105 ARG A O 1
ATOM 817 N N . GLN A 1 106 ? 23.381 9.799 12.960 1.00 53.44 106 GLN A N 1
ATOM 818 C CA . GLN A 1 106 ? 22.242 9.140 12.317 1.00 53.44 106 GLN A CA 1
ATOM 819 C C . GLN A 1 106 ? 20.926 9.439 13.044 1.00 53.44 106 GLN A C 1
ATOM 821 O O . GLN A 1 106 ? 19.982 9.892 12.402 1.00 53.44 106 GLN A O 1
ATOM 826 N N . LYS A 1 107 ? 20.878 9.304 14.378 1.00 59.31 107 LYS A N 1
ATOM 827 C CA . LYS A 1 107 ? 19.689 9.646 15.184 1.00 59.31 107 LYS A CA 1
ATOM 828 C C . LYS A 1 107 ? 19.262 11.105 14.996 1.00 59.31 107 LYS A C 1
ATOM 830 O O . LYS A 1 107 ? 18.075 11.393 14.858 1.00 59.31 107 LYS A O 1
ATOM 835 N N . ARG A 1 108 ? 20.214 12.044 14.967 1.00 64.44 108 ARG A N 1
ATOM 836 C CA . ARG A 1 108 ? 19.910 13.473 14.797 1.00 64.44 108 ARG A CA 1
ATOM 837 C C . ARG A 1 108 ? 19.494 13.818 13.366 1.00 64.44 108 ARG A C 1
ATOM 839 O O . ARG A 1 108 ? 18.567 14.604 13.206 1.00 64.44 108 ARG A O 1
ATOM 846 N N . MET A 1 109 ? 20.098 13.192 12.350 1.00 58.47 109 MET A N 1
ATOM 847 C CA . MET A 1 109 ? 19.644 13.294 10.952 1.00 58.47 109 MET A CA 1
ATOM 848 C C . MET A 1 109 ? 18.210 12.789 10.792 1.00 58.47 109 MET A C 1
ATOM 850 O O . MET A 1 109 ? 17.407 13.432 10.120 1.00 58.47 109 MET A O 1
ATOM 854 N N . TRP A 1 110 ? 17.885 11.675 11.449 1.00 51.47 110 TRP A N 1
ATOM 855 C CA . TRP A 1 110 ? 16.537 11.118 11.486 1.00 51.47 110 TRP A CA 1
ATOM 856 C C . TRP A 1 110 ? 15.532 12.098 12.082 1.00 51.47 110 TRP A C 1
ATOM 858 O O . TRP A 1 110 ? 14.530 12.412 11.448 1.00 51.47 110 TRP A O 1
ATOM 868 N N . LYS A 1 111 ? 15.835 12.647 13.264 1.00 53.19 111 LYS A N 1
ATOM 869 C CA . LYS A 1 111 ? 14.979 13.637 13.931 1.00 53.19 111 LYS A CA 1
ATOM 870 C C . LYS A 1 111 ? 14.758 14.894 13.090 1.00 53.19 111 LYS A C 1
ATOM 872 O O . LYS A 1 111 ? 13.632 15.363 13.012 1.00 53.19 111 LYS A O 1
ATOM 877 N N . LEU A 1 112 ? 15.810 15.415 12.457 1.00 54.28 112 LEU A N 1
ATOM 878 C CA . LEU A 1 112 ? 15.738 16.611 11.608 1.00 54.28 112 LEU A CA 1
ATOM 879 C C . LEU A 1 112 ? 14.951 16.375 10.317 1.00 54.28 112 LEU A C 1
ATOM 881 O O . LEU A 1 112 ? 14.202 17.242 9.877 1.00 54.28 112 LEU A O 1
ATOM 885 N N . SER A 1 113 ? 15.096 15.192 9.723 1.00 51.12 113 SER A N 1
ATOM 886 C CA . SER A 1 113 ? 14.340 14.826 8.523 1.00 51.12 113 SER A CA 1
ATOM 887 C C . SER A 1 113 ? 12.870 14.606 8.867 1.00 51.12 113 SER A C 1
ATOM 889 O O . SER A 1 113 ? 11.999 15.153 8.202 1.00 51.12 113 SER A O 1
ATOM 891 N N . ALA A 1 114 ? 12.584 13.897 9.962 1.00 51.38 114 ALA A N 1
ATOM 892 C CA . ALA A 1 114 ? 11.229 13.725 10.470 1.00 51.38 114 ALA A CA 1
ATOM 893 C C . ALA A 1 114 ? 10.571 15.070 10.827 1.00 51.38 114 ALA A C 1
ATOM 895 O O . ALA A 1 114 ? 9.404 15.274 10.493 1.00 51.38 114 ALA A O 1
ATOM 896 N N . SER A 1 115 ? 11.314 16.003 11.440 1.00 48.62 115 SER A N 1
ATOM 897 C CA . SER A 1 115 ? 10.797 17.321 11.823 1.00 48.62 115 SER A CA 1
ATOM 898 C C . SER A 1 115 ? 10.509 18.227 10.619 1.00 48.62 115 SER A C 1
ATOM 900 O O . SER A 1 115 ? 9.459 18.871 10.575 1.00 48.62 115 SER A O 1
ATOM 902 N N . HIS A 1 116 ? 11.379 18.244 9.605 1.00 49.28 116 HIS A N 1
ATOM 903 C CA . HIS A 1 116 ? 11.132 19.013 8.381 1.00 49.28 116 HIS A CA 1
ATOM 904 C C . HIS A 1 116 ? 9.961 18.455 7.571 1.00 49.28 116 HIS A C 1
ATOM 906 O O . HIS A 1 116 ? 9.140 19.228 7.084 1.00 49.28 116 HIS A O 1
ATOM 912 N N . ILE A 1 117 ? 9.825 17.127 7.502 1.00 48.59 117 ILE A N 1
ATOM 913 C CA . ILE A 1 117 ? 8.662 16.470 6.892 1.00 48.59 117 ILE A CA 1
ATOM 914 C C . ILE A 1 117 ? 7.376 16.820 7.674 1.00 48.59 117 ILE A C 1
ATOM 916 O O . ILE A 1 117 ? 6.322 17.028 7.086 1.00 48.59 117 ILE A O 1
ATOM 920 N N . THR A 1 118 ? 7.425 16.950 9.005 1.00 47.53 118 THR A N 1
ATOM 921 C CA . THR A 1 118 ? 6.234 17.329 9.792 1.00 47.53 118 THR A CA 1
ATOM 922 C C . THR A 1 118 ? 5.793 18.788 9.639 1.00 47.53 118 THR A C 1
ATOM 924 O O . THR A 1 118 ? 4.615 19.073 9.858 1.00 47.53 118 THR A O 1
ATOM 927 N N . ALA A 1 119 ? 6.697 19.713 9.304 1.00 44.00 119 ALA A N 1
ATOM 928 C CA . ALA A 1 119 ? 6.471 21.142 9.523 1.00 44.00 119 ALA A CA 1
ATOM 929 C C . ALA A 1 119 ? 5.768 21.884 8.372 1.00 44.00 119 ALA A C 1
ATOM 931 O O . ALA A 1 119 ? 5.161 22.923 8.623 1.00 44.00 119 ALA A O 1
ATOM 932 N N . THR A 1 120 ? 5.826 21.404 7.124 1.00 44.78 120 THR A N 1
ATOM 933 C CA . THR A 1 120 ? 5.580 22.293 5.967 1.00 44.78 120 THR A CA 1
ATOM 934 C C . THR A 1 120 ? 4.339 22.002 5.119 1.00 44.78 120 THR A C 1
ATOM 936 O O . THR A 1 120 ? 3.977 22.855 4.312 1.00 44.78 120 THR A O 1
ATOM 939 N N . LYS A 1 121 ? 3.602 20.896 5.325 1.00 49.56 121 LYS A N 1
ATOM 940 C CA . LYS A 1 121 ? 2.348 20.618 4.575 1.00 49.56 121 LYS A CA 1
ATOM 941 C C . LYS A 1 121 ? 1.195 19.989 5.386 1.00 49.56 121 LYS A C 1
ATOM 943 O O . LYS A 1 121 ? 0.183 19.589 4.811 1.00 49.56 121 LYS A O 1
ATOM 948 N N . ARG A 1 122 ? 1.275 19.922 6.723 1.00 61.91 122 ARG A N 1
ATOM 949 C CA . ARG A 1 122 ? 0.312 19.155 7.553 1.00 61.91 122 ARG A CA 1
ATOM 950 C C . ARG A 1 122 ? -0.885 19.928 8.114 1.00 61.91 122 ARG A C 1
ATOM 952 O O . ARG A 1 122 ? -1.602 19.402 8.963 1.00 61.91 122 ARG A O 1
ATOM 959 N N . ASP A 1 123 ? -1.166 21.124 7.606 1.00 60.41 123 ASP A N 1
ATOM 960 C CA . ASP A 1 123 ? -2.327 21.921 8.033 1.00 60.41 123 ASP A CA 1
ATOM 961 C C . ASP A 1 123 ? -3.663 21.176 7.886 1.00 60.41 123 ASP A C 1
ATOM 963 O O . ASP A 1 123 ? -4.542 21.319 8.734 1.00 60.41 123 ASP A O 1
ATOM 967 N N . GLY A 1 124 ? -3.781 20.300 6.881 1.00 65.94 124 GLY A N 1
ATOM 968 C CA . GLY A 1 124 ? -4.964 19.463 6.653 1.00 65.94 124 GLY A CA 1
ATOM 969 C C . GLY A 1 124 ? -5.177 18.322 7.655 1.00 65.94 124 GLY A C 1
ATOM 970 O O . GLY A 1 124 ? -6.116 17.559 7.477 1.00 65.94 124 GLY A O 1
ATOM 971 N N . TRP A 1 125 ? -4.321 18.181 8.673 1.00 77.25 125 TRP A N 1
ATOM 972 C CA . TRP A 1 125 ? -4.382 17.099 9.664 1.00 77.25 125 TRP A CA 1
ATOM 973 C C . TRP A 1 125 ? -4.616 17.581 11.100 1.00 77.25 125 TRP A C 1
ATOM 975 O O . TRP A 1 125 ? -4.591 16.775 12.031 1.00 77.25 125 TRP A O 1
ATOM 985 N N . LYS A 1 126 ? -4.797 18.890 11.312 1.00 67.56 126 LYS A N 1
ATOM 986 C CA . LYS A 1 126 ? -4.854 19.501 12.652 1.00 67.56 126 LYS A CA 1
ATOM 987 C C . LYS A 1 126 ? -5.973 18.930 13.532 1.00 67.56 126 LYS A C 1
ATOM 989 O O . LYS A 1 126 ? -5.762 18.720 14.723 1.00 67.56 126 LYS A O 1
ATOM 994 N N . GLU A 1 127 ? -7.115 18.600 12.938 1.00 78.88 127 GLU A N 1
ATOM 995 C CA . GLU A 1 127 ? -8.306 18.153 13.672 1.00 78.88 127 GLU A CA 1
ATOM 996 C C . GLU A 1 127 ? -8.320 16.648 13.985 1.00 78.88 127 GLU A C 1
ATOM 998 O O . GLU A 1 127 ? -9.104 16.191 14.819 1.00 78.88 127 GLU A O 1
ATOM 1003 N N . ILE A 1 128 ? -7.433 15.852 13.373 1.00 85.81 128 ILE A N 1
ATOM 1004 C CA . ILE A 1 128 ? -7.508 14.386 13.462 1.00 85.81 128 ILE A CA 1
ATOM 1005 C C . ILE A 1 128 ? -7.274 13.863 14.885 1.00 85.81 128 ILE A C 1
ATOM 1007 O O . ILE A 1 128 ? -7.823 12.835 15.276 1.00 85.81 128 ILE A O 1
ATOM 1011 N N . ASN A 1 129 ? -6.493 14.588 15.692 1.00 85.31 129 ASN A N 1
ATOM 1012 C CA . ASN A 1 129 ? -6.206 14.213 17.077 1.00 85.31 129 ASN A CA 1
ATOM 1013 C C . ASN A 1 129 ? -7.450 14.313 17.978 1.00 85.31 129 ASN A C 1
ATOM 1015 O O . ASN A 1 129 ? -7.515 13.614 18.990 1.00 85.31 129 ASN A O 1
ATOM 1019 N N . SER A 1 130 ? -8.438 15.131 17.608 1.00 87.44 130 SER A N 1
ATOM 1020 C CA . SER A 1 130 ? -9.683 15.338 18.361 1.00 87.44 130 SER A CA 1
ATOM 1021 C C . SER A 1 130 ? -10.741 14.263 18.082 1.00 87.44 130 SER A C 1
ATOM 1023 O O . SER A 1 130 ? -11.723 14.153 18.813 1.00 87.44 130 SER A O 1
ATOM 1025 N N . ILE A 1 131 ? -10.546 13.448 17.041 1.00 91.69 131 ILE A N 1
ATOM 1026 C CA . ILE A 1 131 ? -11.486 12.399 16.626 1.00 91.69 131 ILE A CA 1
ATOM 1027 C C . ILE A 1 131 ? -11.488 11.247 17.648 1.00 91.69 131 ILE A C 1
ATOM 1029 O O . ILE A 1 131 ? -10.430 10.937 18.207 1.00 91.69 131 ILE A O 1
ATOM 1033 N N . PRO A 1 132 ? -12.634 10.589 17.917 1.00 93.38 132 PRO A N 1
ATOM 1034 C CA . PRO A 1 132 ? -12.675 9.398 18.761 1.00 93.38 132 PRO A CA 1
ATOM 1035 C C . PRO A 1 132 ? -11.726 8.301 18.270 1.00 93.38 132 PRO A C 1
ATOM 1037 O O . PRO A 1 132 ? -11.587 8.070 17.072 1.00 93.38 132 PRO A O 1
ATOM 1040 N N . THR A 1 133 ? -11.073 7.625 19.212 1.00 95.31 133 THR A N 1
ATOM 1041 C CA . THR A 1 133 ? -10.252 6.451 18.903 1.00 95.31 133 THR A CA 1
ATOM 1042 C C . THR A 1 133 ? -11.154 5.263 18.591 1.00 95.31 133 THR A C 1
ATOM 1044 O O . THR A 1 133 ? -12.099 4.995 19.329 1.00 95.31 133 THR A O 1
ATOM 1047 N N . GLU A 1 134 ? -10.811 4.525 17.543 1.00 96.19 134 GLU A N 1
ATOM 1048 C CA . GLU A 1 134 ? -11.465 3.289 17.128 1.00 96.19 134 GLU A CA 1
ATOM 1049 C C . GLU A 1 134 ? -10.456 2.139 17.136 1.00 96.19 134 GLU A C 1
ATOM 1051 O O . GLU A 1 134 ? -9.285 2.320 16.787 1.00 96.19 134 GLU A O 1
ATOM 1056 N N . ARG A 1 135 ? -10.901 0.942 17.515 1.00 97.25 135 ARG A N 1
ATOM 1057 C CA . ARG A 1 135 ? -10.104 -0.285 17.456 1.00 97.25 135 ARG A CA 1
ATOM 1058 C C . ARG A 1 135 ? -10.377 -1.035 16.166 1.00 97.25 135 ARG A C 1
ATOM 1060 O O . ARG A 1 135 ? -11.518 -1.132 15.704 1.00 97.25 135 ARG A O 1
ATOM 1067 N N . ALA A 1 136 ? -9.323 -1.611 15.611 1.00 98.19 136 ALA A N 1
ATOM 1068 C CA . ALA A 1 136 ? -9.419 -2.464 14.445 1.00 98.19 136 ALA A CA 1
ATOM 1069 C C . ALA A 1 136 ? -8.505 -3.678 14.577 1.00 98.19 136 ALA A C 1
ATOM 1071 O O . ALA A 1 136 ? -7.417 -3.594 15.143 1.00 98.19 136 ALA A O 1
ATOM 1072 N N . LYS A 1 137 ? -8.927 -4.799 13.999 1.00 98.31 137 LYS A N 1
ATOM 1073 C CA . LYS A 1 137 ? -8.052 -5.947 13.779 1.00 98.31 137 LYS A CA 1
ATOM 1074 C C . LYS A 1 137 ? -7.370 -5.787 12.424 1.00 98.31 137 LYS A C 1
ATOM 1076 O O . LYS A 1 137 ? -8.049 -5.664 11.407 1.00 98.31 137 LYS A O 1
ATOM 1081 N N . ARG A 1 138 ? -6.041 -5.752 12.404 1.00 98.19 138 ARG A N 1
ATOM 1082 C CA . ARG A 1 138 ? -5.215 -5.599 11.204 1.00 98.19 138 ARG A CA 1
ATOM 1083 C C . ARG A 1 138 ? -4.710 -6.957 10.735 1.00 98.19 138 ARG A C 1
ATOM 1085 O O . ARG A 1 138 ? -4.234 -7.748 11.538 1.00 98.19 138 ARG A O 1
ATOM 1092 N N . TYR A 1 139 ? -4.765 -7.180 9.427 1.00 98.31 139 TYR A N 1
ATOM 1093 C CA . TYR A 1 139 ? -4.258 -8.359 8.737 1.00 98.31 139 TYR A CA 1
ATOM 1094 C C . TYR A 1 139 ? -3.146 -7.930 7.775 1.00 98.31 139 TYR A C 1
ATOM 1096 O O . TYR A 1 139 ? -3.376 -7.122 6.868 1.00 98.31 139 TYR A O 1
ATOM 1104 N N . ARG A 1 140 ? -1.938 -8.464 7.964 1.00 96.44 140 ARG A N 1
ATOM 1105 C CA . ARG A 1 140 ? -0.756 -8.184 7.136 1.00 96.44 140 ARG A CA 1
ATOM 1106 C C . ARG A 1 140 ? -0.305 -9.446 6.420 1.00 96.44 140 ARG A C 1
ATOM 1108 O O . ARG A 1 140 ? -0.263 -10.511 7.026 1.00 96.44 140 ARG A O 1
ATOM 1115 N N . TYR A 1 141 ? 0.058 -9.320 5.150 1.00 94.75 141 TYR A N 1
ATOM 1116 C CA . TYR A 1 141 ? 0.541 -10.438 4.347 1.00 94.75 141 TYR A CA 1
ATOM 1117 C C . TYR A 1 141 ? 2.052 -10.343 4.138 1.00 94.75 141 TYR A C 1
ATOM 1119 O O . TYR A 1 141 ? 2.551 -9.304 3.706 1.00 94.75 141 TYR A O 1
ATOM 1127 N N . SER A 1 142 ? 2.776 -11.428 4.420 1.00 89.81 142 SER A N 1
ATOM 1128 C CA . SER A 1 142 ? 4.176 -11.580 4.017 1.00 89.81 142 SER A CA 1
ATOM 1129 C C . SER A 1 142 ? 4.231 -12.369 2.707 1.00 89.81 142 SER A C 1
ATOM 1131 O O . SER A 1 142 ? 3.976 -13.577 2.730 1.00 89.81 142 SER A O 1
ATOM 1133 N N . PRO A 1 143 ? 4.586 -11.743 1.568 1.00 83.94 143 PRO A N 1
ATOM 1134 C CA . PRO A 1 143 ? 4.628 -12.436 0.281 1.00 83.94 143 PRO A CA 1
ATOM 1135 C C . PRO A 1 143 ? 5.795 -13.434 0.195 1.00 83.94 143 PRO A C 1
ATOM 1137 O O . PRO A 1 143 ? 5.719 -14.406 -0.546 1.00 83.94 143 PRO A O 1
ATOM 1140 N N . ARG A 1 144 ? 6.851 -13.254 1.005 1.00 84.88 144 ARG A N 1
ATOM 1141 C CA . ARG A 1 144 ? 7.997 -14.178 1.084 1.00 84.88 144 ARG A CA 1
ATOM 1142 C C . ARG A 1 144 ? 7.652 -15.470 1.818 1.00 84.88 144 ARG A C 1
ATOM 1144 O O . ARG A 1 144 ? 8.025 -16.549 1.373 1.00 84.88 144 ARG A O 1
ATOM 1151 N N . LYS A 1 145 ? 6.946 -15.352 2.946 1.00 88.25 145 LYS A N 1
ATOM 1152 C CA . LYS A 1 145 ? 6.553 -16.494 3.786 1.00 88.25 145 LYS A CA 1
ATOM 1153 C C . LYS A 1 145 ? 5.216 -17.105 3.353 1.00 88.25 145 LYS A C 1
ATOM 1155 O O . LYS A 1 145 ? 4.907 -18.224 3.743 1.00 88.25 145 LYS A O 1
ATOM 1160 N N . GLY A 1 146 ? 4.407 -16.375 2.582 1.00 89.00 146 GLY A N 1
ATOM 1161 C CA . GLY A 1 146 ? 3.061 -16.793 2.186 1.00 89.00 146 GLY A CA 1
ATOM 1162 C C . GLY A 1 146 ? 2.066 -16.835 3.350 1.00 89.00 146 GLY A C 1
ATOM 1163 O O . GLY A 1 146 ? 1.051 -17.526 3.268 1.00 89.00 146 GLY A O 1
ATOM 1164 N N . ILE A 1 147 ? 2.348 -16.119 4.444 1.00 93.38 147 ILE A N 1
ATOM 1165 C CA . ILE A 1 147 ? 1.551 -16.153 5.677 1.00 93.38 147 ILE A CA 1
ATOM 1166 C C . ILE A 1 147 ? 0.898 -14.807 5.967 1.00 93.38 147 ILE A C 1
ATOM 1168 O O . ILE A 1 147 ? 1.425 -13.744 5.629 1.00 93.38 147 ILE A O 1
ATOM 1172 N N . TRP A 1 148 ? -0.240 -14.878 6.649 1.00 96.50 148 TRP A N 1
ATOM 1173 C CA . TRP A 1 148 ? -0.905 -13.723 7.234 1.00 96.50 148 TRP A CA 1
ATOM 1174 C C . TRP A 1 148 ? -0.545 -13.608 8.709 1.00 96.50 148 TRP A C 1
ATOM 1176 O O . TRP A 1 148 ? -0.511 -14.609 9.423 1.00 96.50 148 TRP A O 1
ATOM 1186 N N . THR A 1 149 ? -0.296 -12.385 9.160 1.00 95.62 149 THR A N 1
ATOM 1187 C CA . THR A 1 149 ? -0.153 -12.041 10.573 1.00 95.62 149 THR A CA 1
ATOM 1188 C C . THR A 1 149 ? -1.245 -11.066 10.974 1.00 95.62 149 THR A C 1
ATOM 1190 O O . THR A 1 149 ? -1.748 -10.294 10.152 1.00 95.62 149 THR A O 1
ATOM 1193 N N . GLU A 1 150 ? -1.640 -11.131 12.241 1.00 96.88 150 GLU A N 1
ATOM 1194 C CA . GLU A 1 150 ? -2.772 -10.379 12.766 1.00 96.88 150 GLU A CA 1
ATOM 1195 C C . GLU A 1 150 ? -2.370 -9.63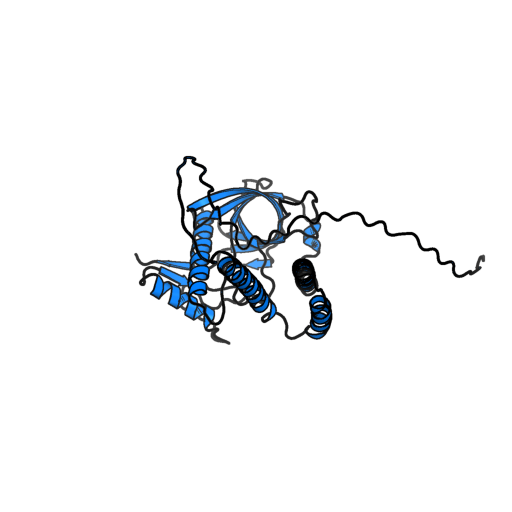7 14.036 1.00 96.88 150 GLU A C 1
ATOM 1197 O O . GLU A 1 150 ? -1.642 -10.174 14.871 1.00 96.88 150 GLU A O 1
ATOM 1202 N N . ASP A 1 151 ? -2.850 -8.407 14.183 1.00 95.25 151 ASP A N 1
ATOM 1203 C CA . ASP A 1 151 ? -2.658 -7.596 15.382 1.00 95.25 151 ASP A CA 1
ATOM 1204 C C . ASP A 1 151 ? -3.844 -6.649 15.608 1.00 95.25 151 ASP A C 1
ATOM 1206 O O . ASP A 1 151 ? -4.543 -6.280 14.665 1.00 95.25 151 ASP A O 1
ATOM 1210 N N . GLU A 1 152 ? -4.106 -6.263 16.856 1.00 96.44 152 GLU A N 1
ATOM 1211 C CA . GLU A 1 152 ? -5.076 -5.206 17.164 1.00 96.44 152 GLU A CA 1
ATOM 1212 C C . GLU A 1 152 ? -4.374 -3.845 17.104 1.00 96.44 152 GLU A C 1
ATOM 1214 O O . GLU A 1 152 ? -3.254 -3.679 17.594 1.00 96.44 152 GLU A O 1
ATOM 1219 N N . ILE A 1 153 ? -5.021 -2.870 16.474 1.00 95.69 153 ILE A N 1
ATOM 1220 C CA . ILE A 1 153 ? -4.510 -1.511 16.306 1.00 95.69 153 ILE A CA 1
ATOM 1221 C C . ILE A 1 153 ? -5.553 -0.487 16.742 1.00 95.69 153 ILE A C 1
ATOM 1223 O O . ILE A 1 153 ? -6.758 -0.746 16.740 1.00 95.69 153 ILE A O 1
ATOM 1227 N N . GLN A 1 154 ? -5.074 0.713 17.058 1.00 95.44 154 GLN A N 1
ATOM 1228 C CA . GLN A 1 154 ? -5.911 1.867 17.359 1.00 95.44 154 GLN A CA 1
ATOM 1229 C C . GLN A 1 154 ? -5.748 2.931 16.278 1.00 95.44 154 GLN A C 1
ATOM 1231 O O . GLN A 1 154 ? -4.627 3.288 15.897 1.00 95.44 154 GLN A O 1
ATOM 1236 N N . LEU A 1 155 ? -6.877 3.446 15.799 1.00 96.00 155 LEU A N 1
ATOM 1237 C CA . LEU A 1 155 ? -6.963 4.405 14.706 1.00 96.00 155 LEU A CA 1
ATOM 1238 C C . LEU A 1 155 ? -7.808 5.620 15.102 1.00 96.00 155 LEU A C 1
ATOM 1240 O O . LEU A 1 155 ? -8.744 5.514 15.890 1.00 96.00 155 LEU A O 1
ATOM 1244 N N . LYS A 1 156 ? -7.506 6.767 14.499 1.00 95.69 156 LYS A N 1
ATOM 1245 C CA . LYS A 1 156 ? -8.409 7.923 14.404 1.00 95.69 156 LYS A CA 1
ATOM 1246 C C . LYS A 1 156 ? -8.612 8.214 12.927 1.00 95.69 156 LYS A C 1
ATOM 1248 O O . LYS A 1 156 ? -7.622 8.440 12.238 1.00 95.69 156 LYS A O 1
ATOM 1253 N N . ILE A 1 157 ? -9.849 8.162 12.438 1.00 96.19 157 ILE A N 1
ATOM 1254 C CA . ILE A 1 157 ? -10.163 8.233 11.002 1.00 96.19 157 ILE A CA 1
ATOM 1255 C C . ILE A 1 157 ? -11.105 9.411 10.752 1.00 96.19 157 ILE A C 1
ATOM 1257 O O . ILE A 1 157 ? -12.123 9.546 11.428 1.00 96.19 157 ILE A O 1
ATOM 1261 N N . GLU A 1 158 ? -10.782 10.262 9.779 1.00 95.31 158 GLU A N 1
ATOM 1262 C CA . GLU A 1 158 ? -11.680 11.336 9.350 1.00 95.31 158 GLU A CA 1
ATOM 1263 C C . GLU A 1 158 ? -12.991 10.776 8.786 1.00 95.31 158 GLU A C 1
ATOM 1265 O O . GLU A 1 158 ? -13.027 9.721 8.151 1.00 95.31 158 GLU A O 1
ATOM 1270 N N . LYS A 1 159 ? -14.093 11.489 9.035 1.00 92.69 159 LYS A N 1
ATOM 1271 C CA . LYS A 1 159 ? -15.425 11.067 8.588 1.00 92.69 159 LYS A CA 1
ATOM 1272 C C . LYS A 1 159 ? -15.610 11.233 7.081 1.00 92.69 159 LYS A C 1
ATOM 1274 O O . LYS A 1 159 ? -16.232 10.383 6.451 1.00 92.69 159 LYS A O 1
ATOM 1279 N N . GLU A 1 160 ? -15.099 12.331 6.535 1.00 93.75 160 GLU A N 1
ATOM 1280 C CA . GLU A 1 160 ? -15.228 12.667 5.121 1.00 93.75 160 GLU A CA 1
ATOM 1281 C C . GLU A 1 160 ? -13.973 12.219 4.360 1.00 93.75 160 GLU A C 1
ATOM 1283 O O . GLU A 1 160 ? -12.859 12.367 4.876 1.00 93.75 160 GLU A O 1
ATOM 1288 N N . PRO A 1 161 ? -14.120 11.665 3.147 1.00 95.50 161 PRO A N 1
ATOM 1289 C CA . PRO A 1 161 ? -12.974 11.316 2.327 1.00 95.50 161 PRO A CA 1
ATOM 1290 C C . PRO A 1 161 ? -12.281 12.583 1.811 1.00 95.50 161 PRO A C 1
ATOM 1292 O O . PRO A 1 161 ? -12.928 13.572 1.470 1.00 95.50 161 PRO A O 1
ATOM 1295 N N . PHE A 1 162 ? -10.952 12.552 1.715 1.00 92.81 162 PHE A N 1
ATOM 1296 C CA . PHE A 1 162 ? -10.177 13.658 1.133 1.00 92.81 162 PHE A CA 1
ATOM 1297 C C . PHE A 1 162 ? -9.902 13.461 -0.364 1.00 92.81 162 PHE A C 1
ATOM 1299 O O . PHE A 1 162 ? -9.475 14.394 -1.042 1.00 92.81 162 PHE A O 1
ATOM 1306 N N . SER A 1 163 ? -10.084 12.238 -0.866 1.00 91.56 163 SER A N 1
ATOM 1307 C CA . SER A 1 163 ? -9.866 11.859 -2.259 1.00 91.56 163 SER A CA 1
ATOM 1308 C C . SER A 1 163 ? -10.639 10.579 -2.582 1.00 91.56 163 SER A C 1
ATOM 1310 O O . SER A 1 163 ? -11.048 9.844 -1.681 1.00 91.56 163 SER A O 1
ATOM 1312 N N . ASN A 1 164 ? -10.816 10.290 -3.866 1.00 92.31 164 ASN A N 1
ATOM 1313 C CA . ASN A 1 164 ? -11.404 9.052 -4.348 1.00 92.31 164 ASN A CA 1
ATOM 1314 C C . ASN A 1 164 ? -10.734 8.608 -5.654 1.00 92.31 164 ASN A C 1
ATOM 1316 O O . ASN A 1 164 ? -10.387 9.423 -6.506 1.00 92.31 164 ASN A O 1
ATOM 1320 N N . GLY A 1 165 ? -10.574 7.297 -5.807 1.00 88.31 165 GLY A N 1
ATOM 1321 C CA . GLY A 1 165 ? -10.255 6.658 -7.078 1.00 88.31 165 GLY A CA 1
ATOM 1322 C C . GLY A 1 165 ? -11.525 6.270 -7.835 1.00 88.31 165 GLY A C 1
ATOM 1323 O O . GLY A 1 165 ? -12.614 6.777 -7.562 1.00 88.31 165 GLY A O 1
ATOM 1324 N N . ALA A 1 166 ? -11.386 5.321 -8.763 1.00 88.94 166 ALA A N 1
ATOM 1325 C CA . ALA A 1 166 ? -12.517 4.789 -9.525 1.00 88.94 166 ALA A CA 1
ATOM 1326 C C . ALA A 1 166 ? -13.452 3.897 -8.686 1.00 88.94 166 ALA A C 1
ATOM 1328 O O . ALA A 1 166 ? -14.650 3.875 -8.933 1.00 88.94 166 ALA A O 1
ATOM 1329 N N . MET A 1 167 ? -12.906 3.158 -7.711 1.00 93.19 167 MET A N 1
ATOM 1330 C CA . MET A 1 167 ? -13.658 2.154 -6.935 1.00 93.19 167 MET A CA 1
ATOM 1331 C C . MET A 1 167 ? -13.641 2.398 -5.424 1.00 93.19 167 MET A C 1
ATOM 1333 O O . MET A 1 167 ? -14.406 1.774 -4.689 1.00 93.19 167 MET A O 1
ATOM 1337 N N . ARG A 1 168 ? -12.737 3.257 -4.937 1.00 96.12 168 ARG A N 1
ATOM 1338 C CA . ARG A 1 168 ? -12.481 3.445 -3.506 1.00 96.12 168 ARG A CA 1
ATOM 1339 C C . ARG A 1 168 ? -12.383 4.913 -3.132 1.00 96.12 168 ARG A C 1
ATOM 1341 O O . ARG A 1 168 ? -11.847 5.718 -3.886 1.00 96.12 168 ARG A O 1
ATOM 1348 N N . GLU A 1 169 ? -12.848 5.227 -1.938 1.00 96.56 169 GLU A N 1
ATOM 1349 C CA . GLU A 1 169 ? -12.672 6.512 -1.270 1.00 96.56 169 GLU A CA 1
ATOM 1350 C C . GLU A 1 169 ? -11.520 6.425 -0.266 1.00 96.56 169 GLU A C 1
ATOM 1352 O O . GLU A 1 169 ? -11.324 5.385 0.367 1.00 96.56 169 GLU A O 1
ATOM 1357 N N . CYS A 1 170 ? -10.779 7.520 -0.106 1.00 96.69 170 CYS A N 1
ATOM 1358 C CA . CYS A 1 170 ? -9.606 7.626 0.754 1.00 96.69 170 CYS A CA 1
ATOM 1359 C C . CYS A 1 170 ? -9.883 8.579 1.920 1.00 96.69 170 CYS A C 1
ATOM 1361 O O . CYS A 1 170 ? -10.233 9.744 1.725 1.00 96.69 170 CYS A O 1
ATOM 1363 N N . PHE A 1 171 ? -9.651 8.101 3.137 1.00 96.25 171 PHE A N 1
ATOM 1364 C CA . PHE A 1 171 ? -9.826 8.833 4.386 1.00 96.25 171 PHE A CA 1
ATOM 1365 C C . PHE A 1 171 ? -8.467 9.068 5.029 1.00 96.25 171 PHE A C 1
ATOM 1367 O O . PHE A 1 171 ? -7.615 8.174 5.052 1.00 96.25 171 PHE A O 1
ATOM 1374 N N . ARG A 1 172 ? -8.267 10.262 5.587 1.00 95.00 172 ARG A N 1
ATOM 1375 C CA . ARG A 1 172 ? -7.102 10.526 6.430 1.00 95.00 172 ARG A CA 1
ATOM 1376 C C . ARG A 1 172 ? -7.256 9.766 7.738 1.00 95.00 172 ARG A C 1
ATOM 1378 O O . ARG A 1 172 ? -8.329 9.773 8.342 1.00 95.00 172 ARG A O 1
ATOM 1385 N N . ALA A 1 173 ? -6.184 9.124 8.180 1.00 95.44 173 ALA A N 1
ATOM 1386 C CA . ALA A 1 173 ? -6.160 8.408 9.441 1.00 95.44 173 ALA A CA 1
ATOM 1387 C C . ALA A 1 173 ? -4.843 8.627 10.188 1.00 95.44 173 ALA A C 1
ATOM 1389 O O . ALA A 1 173 ? -3.795 8.831 9.581 1.00 95.44 173 ALA A O 1
ATOM 1390 N N . LYS A 1 174 ? -4.878 8.525 11.514 1.00 93.69 174 LYS A N 1
ATOM 1391 C CA . LYS A 1 174 ? -3.684 8.258 12.316 1.00 93.69 174 LYS A CA 1
ATOM 1392 C C . LYS A 1 174 ? -3.760 6.864 12.906 1.00 93.69 174 LYS A C 1
ATOM 1394 O O . LYS A 1 174 ? -4.827 6.457 13.360 1.00 93.69 174 LYS A O 1
ATOM 1399 N N . LYS A 1 175 ? -2.626 6.170 12.943 1.00 92.38 175 LYS A N 1
ATOM 1400 C CA . LYS A 1 175 ? -2.441 4.895 13.638 1.00 92.38 175 LYS A CA 1
ATOM 1401 C C . LYS A 1 175 ? -1.485 5.089 14.805 1.00 92.38 175 LYS A C 1
ATOM 1403 O O . LYS A 1 175 ? -0.364 5.559 14.615 1.00 92.38 175 LYS A O 1
ATOM 1408 N N . LEU A 1 176 ? -1.910 4.688 15.997 1.00 88.94 176 LEU A N 1
ATOM 1409 C CA . LEU A 1 176 ? -1.037 4.699 17.167 1.00 88.94 176 LEU A CA 1
ATOM 1410 C C . LEU A 1 176 ? 0.067 3.631 17.033 1.00 88.94 176 LEU A C 1
ATOM 1412 O O . LEU A 1 176 ? -0.118 2.601 16.373 1.00 88.94 176 LEU A O 1
ATOM 1416 N N . SER A 1 177 ? 1.239 3.882 17.618 1.00 81.38 177 SER A N 1
ATOM 1417 C CA . SER A 1 177 ? 2.280 2.851 17.703 1.00 81.38 177 SER A CA 1
ATOM 1418 C C . SER A 1 177 ? 1.826 1.728 18.636 1.00 81.38 177 SER A C 1
ATOM 1420 O O . SER A 1 177 ? 1.191 1.990 19.656 1.00 81.38 177 SER A O 1
ATOM 1422 N N . ASN A 1 178 ? 2.170 0.488 18.288 1.00 73.62 178 ASN A N 1
ATOM 1423 C CA . ASN A 1 178 ? 1.910 -0.678 19.134 1.00 73.62 178 ASN A CA 1
ATOM 1424 C C . ASN A 1 178 ? 3.071 -0.952 20.111 1.00 73.62 178 ASN A C 1
ATOM 1426 O O . ASN A 1 178 ? 2.922 -1.781 21.003 1.00 73.62 178 ASN A O 1
ATOM 1430 N N . PHE A 1 179 ? 4.212 -0.275 19.941 1.00 64.50 179 PHE A N 1
ATOM 1431 C CA . PHE A 1 179 ? 5.466 -0.560 20.652 1.00 64.50 179 PHE A CA 1
ATOM 1432 C C . PHE A 1 179 ? 5.825 0.491 21.714 1.00 64.50 179 PHE A C 1
ATOM 1434 O O . PHE A 1 179 ? 6.783 0.316 22.459 1.00 64.50 179 PHE A O 1
ATOM 1441 N N . GLY A 1 180 ? 5.054 1.578 21.815 1.00 58.81 180 GLY A N 1
ATOM 1442 C CA . GLY A 1 180 ? 5.245 2.615 22.827 1.00 58.81 180 GLY A CA 1
ATOM 1443 C C . GLY A 1 180 ? 4.296 2.451 24.013 1.00 58.81 180 GLY A C 1
ATOM 1444 O O . GLY A 1 180 ? 3.095 2.275 23.832 1.00 58.81 180 GLY A O 1
ATOM 1445 N N . HIS A 1 181 ? 4.807 2.606 25.238 1.00 50.62 181 HIS A N 1
ATOM 1446 C CA . HIS A 1 181 ? 3.970 2.717 26.443 1.00 50.62 181 HIS A CA 1
ATOM 1447 C C . HIS A 1 181 ? 3.126 4.002 26.479 1.00 50.62 181 HIS A C 1
ATOM 1449 O O . HIS A 1 181 ? 2.211 4.114 27.293 1.00 50.62 181 HIS A O 1
ATOM 1455 N N . ASN A 1 182 ? 3.437 4.976 25.619 1.00 53.78 182 ASN A N 1
ATOM 1456 C CA . ASN A 1 182 ? 2.814 6.288 25.628 1.00 53.78 182 ASN A CA 1
ATOM 1457 C C . ASN A 1 182 ? 1.818 6.437 24.470 1.00 53.78 182 ASN A C 1
ATOM 1459 O O . ASN A 1 182 ? 2.172 6.296 23.300 1.00 53.78 182 ASN A O 1
ATOM 1463 N N . THR A 1 183 ? 0.567 6.758 24.796 1.00 68.88 183 THR A N 1
ATOM 1464 C CA . THR A 1 183 ? -0.533 6.936 23.838 1.00 68.88 183 THR A CA 1
ATOM 1465 C C . THR A 1 183 ? -0.518 8.334 23.213 1.00 68.88 183 THR A C 1
ATOM 1467 O O . THR A 1 183 ? -1.511 9.065 23.287 1.00 68.88 183 THR A O 1
ATOM 1470 N N . ASP A 1 184 ? 0.616 8.748 22.644 1.00 80.62 184 ASP A N 1
ATOM 1471 C CA . ASP A 1 184 ? 0.746 10.081 22.056 1.00 80.62 184 ASP A CA 1
ATOM 1472 C C . ASP A 1 184 ? 0.317 10.105 20.580 1.00 80.62 184 ASP A C 1
ATOM 1474 O O . ASP A 1 184 ? 1.020 9.663 19.670 1.00 80.62 184 ASP A O 1
ATOM 1478 N N . TRP A 1 185 ? -0.856 10.685 20.334 1.00 83.88 185 TRP A N 1
ATOM 1479 C CA . TRP A 1 185 ? -1.394 10.892 18.990 1.00 83.88 185 TRP A CA 1
ATOM 1480 C C . TRP A 1 185 ? -0.670 11.986 18.199 1.00 83.88 185 TRP A C 1
ATOM 1482 O O . TRP A 1 185 ? -0.812 12.047 16.973 1.00 83.88 185 TRP A O 1
ATOM 1492 N N . ALA A 1 186 ? 0.119 12.845 18.848 1.00 79.19 186 ALA A N 1
ATOM 1493 C CA . ALA A 1 186 ? 0.967 13.799 18.143 1.00 79.19 186 ALA A CA 1
ATOM 1494 C C . ALA A 1 186 ? 2.062 13.075 17.344 1.00 79.19 186 ALA A C 1
ATOM 1496 O O . ALA A 1 186 ? 2.283 13.425 16.184 1.00 79.19 186 ALA A O 1
ATOM 1497 N N . ALA A 1 187 ? 2.649 12.022 17.920 1.00 76.50 187 ALA A N 1
ATOM 1498 C CA . ALA A 1 187 ? 3.679 11.186 17.299 1.00 76.50 187 ALA A CA 1
ATOM 1499 C C . ALA A 1 187 ? 3.130 10.000 16.476 1.00 76.50 187 ALA A C 1
ATOM 1501 O O . ALA A 1 187 ? 3.902 9.276 15.848 1.00 76.50 187 ALA A O 1
ATOM 1502 N N . ALA A 1 188 ? 1.811 9.783 16.467 1.00 84.81 188 ALA A N 1
ATOM 1503 C CA . ALA A 1 188 ? 1.184 8.682 15.737 1.00 84.81 188 ALA A CA 1
ATOM 1504 C C . ALA A 1 188 ? 1.407 8.765 14.213 1.00 84.81 188 ALA A C 1
ATOM 1506 O O . ALA A 1 188 ? 1.474 9.846 13.619 1.00 84.81 188 ALA A O 1
ATOM 1507 N N . THR A 1 189 ? 1.480 7.596 13.572 1.00 87.81 189 THR A N 1
ATOM 1508 C CA . THR A 1 189 ? 1.747 7.455 12.138 1.00 87.81 189 THR A CA 1
ATOM 1509 C C . THR A 1 189 ? 0.574 7.972 11.315 1.00 87.81 189 THR A C 1
ATOM 1511 O O . THR A 1 189 ? -0.578 7.634 11.580 1.00 87.81 189 THR A O 1
ATOM 1514 N N . TYR A 1 190 ? 0.875 8.761 10.288 1.00 90.50 190 TYR A N 1
ATOM 1515 C CA . TYR A 1 190 ? -0.100 9.227 9.308 1.00 90.50 190 TYR A CA 1
ATOM 1516 C C . TYR A 1 190 ? -0.390 8.121 8.294 1.00 90.50 190 TYR A C 1
ATOM 1518 O O . TYR A 1 190 ? 0.520 7.565 7.678 1.00 90.50 190 TYR A O 1
ATOM 1526 N N . CYS A 1 191 ? -1.665 7.814 8.109 1.00 94.62 191 CYS A N 1
ATOM 1527 C CA . CYS A 1 191 ? -2.142 6.714 7.288 1.00 94.62 191 CYS A CA 1
ATOM 1528 C C . CYS A 1 191 ? -3.277 7.163 6.366 1.00 94.62 191 CYS A C 1
ATOM 1530 O O . CYS A 1 191 ? -3.931 8.185 6.585 1.00 94.62 191 CYS A O 1
ATOM 1532 N N . VAL A 1 192 ? -3.535 6.349 5.349 1.00 96.25 192 VAL A N 1
ATOM 1533 C CA . VAL A 1 192 ? -4.714 6.434 4.494 1.00 96.25 192 VAL A CA 1
ATOM 1534 C C . VAL A 1 192 ? -5.531 5.168 4.702 1.00 96.25 192 VAL A C 1
ATOM 1536 O O . VAL A 1 192 ? -5.022 4.054 4.574 1.00 96.25 192 VAL A O 1
ATOM 1539 N N . VAL A 1 193 ? -6.807 5.348 5.032 1.00 97.81 193 VAL A N 1
ATOM 1540 C CA . VAL A 1 193 ? -7.790 4.263 5.071 1.00 97.81 193 VAL A CA 1
ATOM 1541 C C . VAL A 1 193 ? -8.593 4.319 3.782 1.00 97.81 193 VAL A C 1
ATOM 1543 O O . VAL A 1 193 ? -9.108 5.379 3.437 1.00 97.81 193 VAL A O 1
ATOM 1546 N N . LYS A 1 194 ? -8.710 3.201 3.063 1.00 97.81 194 LYS A N 1
ATOM 1547 C CA . LYS A 1 194 ? -9.476 3.127 1.812 1.00 97.81 194 LYS A CA 1
ATOM 1548 C C . LYS A 1 194 ? -10.710 2.256 1.985 1.00 97.81 194 LYS A C 1
ATOM 1550 O O . LYS A 1 194 ? -10.624 1.141 2.501 1.00 97.81 194 LYS A O 1
ATOM 1555 N N . ARG A 1 195 ? -11.856 2.760 1.531 1.00 96.12 195 ARG A N 1
ATOM 1556 C CA . ARG A 1 195 ? -13.139 2.045 1.521 1.00 96.12 195 ARG A CA 1
ATOM 1557 C C . ARG A 1 195 ? -13.598 1.860 0.086 1.00 96.12 195 ARG A C 1
ATOM 1559 O O . ARG A 1 195 ? -13.584 2.827 -0.665 1.00 96.12 195 ARG A O 1
ATOM 1566 N N . TYR A 1 196 ? -14.055 0.670 -0.278 1.00 96.81 196 TYR A N 1
ATOM 1567 C CA . TYR A 1 196 ? -14.785 0.487 -1.531 1.00 96.81 196 TYR A CA 1
ATOM 1568 C C . TYR A 1 196 ? -16.128 1.230 -1.515 1.00 96.81 196 TYR A C 1
ATOM 1570 O O . TYR A 1 196 ? -16.816 1.254 -0.496 1.00 96.81 196 TYR A O 1
ATOM 1578 N N . MET A 1 197 ? -16.484 1.851 -2.641 1.00 93.75 197 MET A N 1
ATOM 1579 C CA . MET A 1 197 ? -17.771 2.541 -2.800 1.00 93.75 197 MET A CA 1
ATOM 1580 C C . MET A 1 197 ? -18.939 1.544 -2.817 1.00 93.75 197 MET A C 1
ATOM 1582 O O . MET A 1 197 ? -19.972 1.799 -2.203 1.00 93.75 197 MET A O 1
ATOM 1586 N N . ASP A 1 198 ? -18.731 0.386 -3.448 1.00 92.44 198 ASP A N 1
ATOM 1587 C CA . ASP A 1 198 ? -19.625 -0.773 -3.400 1.00 92.44 198 ASP A CA 1
ATOM 1588 C C . ASP A 1 198 ? -19.105 -1.811 -2.402 1.00 92.44 198 ASP A C 1
ATOM 1590 O O . ASP A 1 198 ? -17.909 -1.885 -2.154 1.00 92.44 198 ASP A O 1
ATOM 1594 N N . VAL A 1 199 ? -19.968 -2.643 -1.814 1.00 86.88 199 VAL A N 1
ATOM 1595 C CA . VAL A 1 199 ? -19.522 -3.656 -0.838 1.00 86.88 199 VAL A CA 1
ATOM 1596 C C . VAL A 1 199 ? -18.817 -4.809 -1.570 1.00 86.88 199 VAL A C 1
ATOM 1598 O O . VAL A 1 199 ? -19.497 -5.568 -2.265 1.00 86.88 199 VAL A O 1
ATOM 1601 N N . PRO A 1 200 ? -17.489 -4.987 -1.417 1.00 90.31 200 PRO A N 1
ATOM 1602 C CA . PRO A 1 200 ? -16.787 -6.105 -2.024 1.00 90.31 200 PRO A CA 1
ATOM 1603 C C . PRO A 1 200 ? -17.010 -7.363 -1.182 1.00 90.31 200 PRO A C 1
ATOM 1605 O O . PRO A 1 200 ? -17.324 -7.303 0.012 1.00 90.31 200 PRO A O 1
ATOM 1608 N N . ASP A 1 201 ? -16.772 -8.528 -1.770 1.00 92.50 201 ASP A N 1
ATOM 1609 C CA . ASP A 1 201 ? -16.587 -9.728 -0.969 1.00 92.50 201 ASP A CA 1
ATOM 1610 C C . ASP A 1 201 ? -15.246 -9.669 -0.206 1.00 92.50 201 ASP A C 1
ATOM 1612 O O . ASP A 1 201 ? -14.285 -9.000 -0.598 1.00 92.50 201 ASP A O 1
ATOM 1616 N N . LYS A 1 202 ? -15.164 -10.407 0.907 1.00 93.75 202 LYS A N 1
ATOM 1617 C CA . LYS A 1 202 ? -13.966 -10.432 1.757 1.00 93.75 202 LYS A CA 1
ATOM 1618 C C . LYS A 1 202 ? -12.724 -10.932 1.011 1.00 93.75 202 LYS A C 1
ATOM 1620 O O . LYS A 1 202 ? -11.622 -10.504 1.336 1.00 93.75 202 LYS A O 1
ATOM 1625 N N . LYS A 1 203 ? -12.870 -11.834 0.035 1.00 96.06 203 LYS A N 1
ATOM 1626 C CA . LYS A 1 203 ? -11.726 -12.392 -0.692 1.00 96.06 203 LYS A CA 1
ATOM 1627 C C . LYS A 1 203 ? -11.072 -11.316 -1.560 1.00 96.06 203 LYS A C 1
ATOM 1629 O O . LYS A 1 203 ? -9.852 -11.211 -1.507 1.00 96.06 203 LYS A O 1
ATOM 1634 N N . THR A 1 204 ? -11.857 -10.480 -2.237 1.00 95.75 204 THR A N 1
ATOM 1635 C CA . THR A 1 204 ? -11.357 -9.344 -3.032 1.00 95.75 204 THR A CA 1
ATOM 1636 C C . THR A 1 204 ? -10.452 -8.420 -2.208 1.00 95.75 204 THR A C 1
ATOM 1638 O O . THR A 1 204 ? -9.313 -8.176 -2.590 1.00 95.75 204 THR A O 1
ATOM 1641 N N . LEU A 1 205 ? -10.878 -8.013 -1.005 1.00 96.44 205 LEU A N 1
ATOM 1642 C CA . LEU A 1 205 ? -10.068 -7.159 -0.119 1.00 96.44 205 LEU A CA 1
ATOM 1643 C C . LEU A 1 205 ? -8.693 -7.759 0.222 1.00 96.44 205 LEU A C 1
ATOM 1645 O O . LEU A 1 205 ? -7.696 -7.038 0.275 1.00 96.44 205 LEU A O 1
ATOM 1649 N N . PHE A 1 206 ? -8.643 -9.066 0.486 1.00 97.75 206 PHE A N 1
ATOM 1650 C CA . PHE A 1 206 ? -7.403 -9.766 0.825 1.00 97.75 206 PHE A CA 1
ATOM 1651 C C . PHE A 1 206 ? -6.539 -10.027 -0.414 1.00 97.75 206 PHE A C 1
ATOM 1653 O O . PHE A 1 206 ? -5.314 -9.986 -0.314 1.00 97.75 206 PHE A O 1
ATOM 1660 N N . ASP A 1 207 ? -7.154 -10.280 -1.567 1.00 97.06 207 ASP A N 1
ATOM 1661 C CA . ASP A 1 207 ? -6.446 -10.448 -2.835 1.00 97.06 207 ASP A CA 1
ATOM 1662 C C . ASP A 1 207 ? -5.782 -9.149 -3.292 1.00 97.06 207 ASP A C 1
ATOM 1664 O O . ASP A 1 207 ? -4.644 -9.206 -3.746 1.00 97.06 207 ASP A O 1
ATOM 1668 N N . ASP A 1 208 ? -6.406 -7.988 -3.077 1.00 97.19 208 ASP A N 1
ATOM 1669 C CA . ASP A 1 208 ? -5.779 -6.690 -3.365 1.00 97.19 208 ASP A CA 1
ATOM 1670 C C . ASP A 1 208 ? -4.496 -6.483 -2.550 1.00 97.19 208 ASP A C 1
ATOM 1672 O O . ASP A 1 208 ? -3.487 -5.996 -3.059 1.00 97.19 208 ASP A O 1
ATOM 1676 N N . VAL A 1 209 ? -4.507 -6.888 -1.273 1.00 97.50 209 VAL A N 1
ATOM 1677 C CA . VAL A 1 209 ? -3.306 -6.837 -0.428 1.00 97.50 209 VAL A CA 1
ATOM 1678 C C . VAL A 1 209 ? -2.243 -7.799 -0.946 1.00 97.50 209 VAL A C 1
ATOM 1680 O O . VAL A 1 209 ? -1.085 -7.404 -1.040 1.00 97.50 209 VAL A O 1
ATOM 1683 N N . ARG A 1 210 ? -2.606 -9.032 -1.327 1.00 96.62 210 ARG A N 1
ATOM 1684 C CA . ARG A 1 210 ? -1.646 -9.966 -1.945 1.00 96.62 210 ARG A CA 1
ATOM 1685 C C . ARG A 1 210 ? -1.038 -9.368 -3.208 1.00 96.62 210 ARG A C 1
ATOM 1687 O O . ARG A 1 210 ? 0.179 -9.331 -3.312 1.00 96.62 210 ARG A O 1
ATOM 1694 N N . LEU A 1 211 ? -1.868 -8.829 -4.100 1.00 97.12 211 LEU A N 1
ATOM 1695 C CA . LEU A 1 211 ? -1.445 -8.207 -5.351 1.00 97.12 211 LEU A CA 1
ATOM 1696 C C . LEU A 1 211 ? -0.437 -7.083 -5.100 1.00 97.12 211 LEU A C 1
ATOM 1698 O O . LEU A 1 211 ? 0.634 -7.076 -5.704 1.00 97.12 211 LEU A O 1
ATOM 1702 N N . GLN A 1 212 ? -0.742 -6.156 -4.190 1.00 97.75 212 GLN A N 1
ATOM 1703 C CA . GLN A 1 212 ? 0.159 -5.045 -3.888 1.00 97.75 212 GLN A CA 1
ATOM 1704 C C . GLN A 1 212 ? 1.478 -5.522 -3.260 1.00 97.75 212 GLN A C 1
ATOM 1706 O O . GLN A 1 212 ? 2.545 -4.998 -3.586 1.00 97.75 212 GLN A O 1
ATOM 1711 N N . MET A 1 213 ? 1.433 -6.544 -2.402 1.00 96.69 213 MET A N 1
ATOM 1712 C CA . MET A 1 213 ? 2.633 -7.131 -1.800 1.00 96.69 213 MET A CA 1
ATOM 1713 C C . MET A 1 213 ? 3.470 -7.941 -2.805 1.00 96.69 213 MET A C 1
ATOM 1715 O O . MET A 1 213 ? 4.698 -7.897 -2.744 1.00 96.69 213 MET A O 1
ATOM 1719 N N . ASP A 1 214 ? 2.845 -8.619 -3.767 1.00 94.44 214 ASP A N 1
ATOM 1720 C CA . ASP A 1 214 ? 3.538 -9.300 -4.865 1.00 94.44 214 ASP A CA 1
ATOM 1721 C C . ASP A 1 214 ? 4.202 -8.280 -5.801 1.00 94.44 214 ASP A C 1
ATOM 1723 O O . ASP A 1 214 ? 5.361 -8.437 -6.189 1.00 94.44 214 ASP A O 1
ATOM 1727 N N . ALA A 1 215 ? 3.514 -7.176 -6.106 1.00 95.44 215 ALA A N 1
ATOM 1728 C CA . ALA A 1 215 ? 4.093 -6.061 -6.848 1.00 95.44 215 ALA A CA 1
ATOM 1729 C C . ALA A 1 215 ? 5.292 -5.445 -6.101 1.00 95.44 215 ALA A C 1
ATOM 1731 O O . ALA A 1 215 ? 6.292 -5.087 -6.726 1.00 95.44 215 ALA A O 1
ATOM 1732 N N . LYS A 1 216 ? 5.240 -5.359 -4.764 1.00 96.25 216 LYS A N 1
ATOM 1733 C CA . LYS A 1 216 ? 6.383 -4.911 -3.954 1.00 96.25 216 LYS A CA 1
ATOM 1734 C C . LYS A 1 216 ? 7.609 -5.803 -4.147 1.00 96.25 216 LYS A C 1
ATOM 1736 O O . LYS A 1 216 ? 8.701 -5.271 -4.343 1.00 96.25 216 LYS A O 1
ATOM 1741 N N . LEU A 1 217 ? 7.445 -7.130 -4.170 1.00 94.19 217 LEU A N 1
ATOM 1742 C CA . LEU A 1 217 ? 8.560 -8.042 -4.461 1.00 94.19 217 LEU A CA 1
ATOM 1743 C C . LEU A 1 217 ? 9.155 -7.806 -5.854 1.00 94.19 217 LEU A C 1
ATOM 1745 O O . LEU A 1 217 ? 10.370 -7.894 -6.015 1.00 94.19 217 LEU A O 1
ATOM 1749 N N . TRP A 1 218 ? 8.336 -7.441 -6.844 1.00 96.19 218 TRP A N 1
ATOM 1750 C CA . TRP A 1 218 ? 8.840 -7.020 -8.154 1.00 96.19 218 TRP A CA 1
ATOM 1751 C C . TRP A 1 218 ? 9.657 -5.727 -8.094 1.00 96.19 218 TRP A C 1
ATOM 1753 O O . TRP A 1 218 ? 10.665 -5.622 -8.789 1.00 96.19 218 TRP A O 1
ATOM 1763 N N . GLY A 1 219 ? 9.266 -4.760 -7.258 1.00 92.69 219 GLY A N 1
ATOM 1764 C CA . GLY A 1 219 ? 10.062 -3.556 -6.988 1.00 92.69 219 GLY A CA 1
ATOM 1765 C C . GLY A 1 219 ? 11.426 -3.886 -6.376 1.00 92.69 219 GLY A C 1
ATOM 1766 O O . GLY A 1 219 ? 12.457 -3.374 -6.815 1.00 92.69 219 GLY A O 1
ATOM 1767 N N . GLU A 1 220 ? 11.450 -4.801 -5.407 1.00 92.88 220 GLU A N 1
ATOM 1768 C CA . GLU A 1 220 ? 12.687 -5.300 -4.799 1.00 92.88 220 GLU A CA 1
ATOM 1769 C C . GLU A 1 220 ? 13.571 -6.029 -5.818 1.00 92.88 220 GLU A C 1
ATOM 1771 O O . GLU A 1 220 ? 14.779 -5.793 -5.849 1.00 92.88 220 GLU A O 1
ATOM 1776 N N . GLU A 1 221 ? 12.984 -6.862 -6.681 1.00 94.06 221 GLU A N 1
ATOM 1777 C CA . GLU A 1 221 ? 13.703 -7.546 -7.758 1.00 94.06 221 GLU A CA 1
ATOM 1778 C C . GLU A 1 221 ? 14.284 -6.551 -8.767 1.00 94.06 221 GLU A C 1
ATOM 1780 O O . GLU A 1 221 ? 15.477 -6.598 -9.051 1.00 94.06 221 GLU A O 1
ATOM 1785 N N . TYR A 1 222 ? 13.493 -5.577 -9.227 1.00 90.69 222 TYR A N 1
ATOM 1786 C CA . TYR A 1 222 ? 13.953 -4.501 -10.111 1.00 90.69 222 TYR A CA 1
ATOM 1787 C C . TYR A 1 222 ? 15.170 -3.768 -9.534 1.00 90.69 222 TYR A C 1
ATOM 1789 O O . TYR A 1 222 ? 16.151 -3.515 -10.233 1.00 90.69 222 TYR A O 1
ATOM 1797 N N . ASN A 1 223 ? 15.159 -3.488 -8.230 1.00 90.19 223 ASN A N 1
ATOM 1798 C CA . ASN A 1 223 ? 16.255 -2.799 -7.555 1.00 90.19 223 ASN A CA 1
ATOM 1799 C C . ASN A 1 223 ? 17.566 -3.603 -7.509 1.00 90.19 223 ASN A C 1
ATOM 1801 O O . ASN A 1 223 ? 18.633 -2.985 -7.427 1.00 90.19 223 ASN A O 1
ATOM 1805 N N . LYS A 1 224 ? 17.519 -4.943 -7.581 1.00 92.00 224 LYS A N 1
ATOM 1806 C CA . LYS A 1 224 ? 18.723 -5.796 -7.660 1.00 92.00 224 LYS A CA 1
ATOM 1807 C C . LYS A 1 224 ? 19.474 -5.630 -8.979 1.00 92.00 224 LYS A C 1
ATOM 1809 O O . LYS A 1 224 ? 20.667 -5.893 -9.033 1.00 92.00 224 LYS A O 1
ATOM 1814 N N . HIS A 1 225 ? 18.812 -5.132 -10.023 1.00 91.31 225 HIS A N 1
ATOM 1815 C CA . HIS A 1 225 ? 19.439 -4.823 -11.310 1.00 91.31 225 HIS A CA 1
ATOM 1816 C C . HIS A 1 225 ? 20.117 -3.442 -11.339 1.00 91.31 225 HIS A C 1
ATOM 1818 O O . HIS A 1 225 ? 20.515 -2.974 -12.404 1.00 91.31 225 HIS A O 1
ATOM 1824 N N . HIS A 1 226 ? 20.261 -2.788 -10.180 1.00 88.75 226 HIS A N 1
ATOM 1825 C CA . HIS A 1 226 ? 20.925 -1.490 -10.018 1.00 88.75 226 HIS A CA 1
ATOM 1826 C C . HIS A 1 226 ? 20.438 -0.407 -11.007 1.00 88.75 226 HIS A C 1
ATOM 1828 O O . HIS A 1 226 ? 21.249 0.222 -11.692 1.00 88.75 226 HIS A O 1
ATOM 1834 N N . PRO A 1 227 ? 19.117 -0.157 -11.091 1.00 91.81 227 PRO A N 1
ATOM 1835 C CA . PRO A 1 227 ? 18.573 0.880 -11.958 1.00 91.81 227 PRO A CA 1
ATOM 1836 C C . PRO A 1 227 ? 19.061 2.274 -11.521 1.00 91.81 227 PRO A C 1
ATOM 1838 O O . PRO A 1 227 ? 19.354 2.482 -10.339 1.00 91.81 227 PRO A O 1
ATOM 1841 N N . PRO A 1 228 ? 19.073 3.279 -12.422 1.00 91.94 228 PRO A N 1
ATOM 1842 C CA . PRO A 1 228 ? 19.462 4.648 -12.067 1.00 91.94 228 PRO A CA 1
ATOM 1843 C C . PRO A 1 228 ? 18.631 5.253 -10.925 1.00 91.94 228 PRO A C 1
ATOM 1845 O O . PRO A 1 228 ? 19.118 6.106 -10.185 1.00 91.94 228 PRO A O 1
ATOM 1848 N N . LYS A 1 229 ? 17.372 4.817 -10.789 1.00 88.69 229 LYS A N 1
ATOM 1849 C CA . LYS A 1 229 ? 16.478 5.146 -9.677 1.00 88.69 229 LYS A CA 1
ATOM 1850 C C . LYS A 1 229 ? 15.884 3.860 -9.126 1.00 88.69 229 LYS A C 1
ATOM 1852 O O . LYS A 1 229 ? 15.311 3.081 -9.886 1.00 88.69 229 LYS A O 1
ATOM 1857 N N . LYS A 1 230 ? 16.019 3.665 -7.816 1.00 92.56 230 LYS A N 1
ATOM 1858 C CA . LYS A 1 230 ? 15.327 2.594 -7.101 1.00 92.56 230 LYS A CA 1
ATOM 1859 C C . LYS A 1 230 ? 13.864 2.963 -6.902 1.00 92.56 230 LYS A C 1
ATOM 1861 O O . LYS A 1 230 ? 13.534 4.145 -6.839 1.00 92.56 230 LYS A O 1
ATOM 1866 N N . VAL A 1 231 ? 13.026 1.945 -6.785 1.00 92.50 231 VAL A N 1
ATOM 1867 C CA . VAL A 1 231 ? 11.576 2.084 -6.624 1.00 92.50 231 VAL A CA 1
ATOM 1868 C C . VAL A 1 231 ? 11.122 1.319 -5.393 1.00 92.50 231 VAL A C 1
ATOM 1870 O O . VAL A 1 231 ? 11.785 0.367 -4.983 1.00 92.50 231 VAL A O 1
ATOM 1873 N N . ASP A 1 232 ? 9.996 1.704 -4.809 1.00 95.44 232 ASP A N 1
ATOM 1874 C CA . ASP A 1 232 ? 9.336 0.879 -3.805 1.00 95.44 232 ASP A CA 1
ATOM 1875 C C . ASP A 1 232 ? 7.814 0.964 -3.931 1.00 95.44 232 ASP A C 1
ATOM 1877 O O . ASP A 1 232 ? 7.268 1.959 -4.408 1.00 95.44 232 ASP A O 1
ATOM 1881 N N . ILE A 1 233 ? 7.132 -0.093 -3.497 1.00 92.62 233 ILE A N 1
ATOM 1882 C CA . ILE A 1 233 ? 5.674 -0.145 -3.407 1.00 92.62 233 ILE A CA 1
ATOM 1883 C C . ILE A 1 233 ? 5.290 -0.241 -1.935 1.00 92.62 233 ILE A C 1
ATOM 1885 O O . ILE A 1 233 ? 5.809 -1.067 -1.172 1.00 92.62 233 ILE A O 1
ATOM 1889 N N . MET A 1 234 ? 4.379 0.639 -1.534 1.00 92.19 234 MET A N 1
ATOM 1890 C CA . MET A 1 234 ? 3.909 0.738 -0.163 1.00 92.19 234 MET A CA 1
ATOM 1891 C C . MET A 1 234 ? 3.264 -0.559 0.294 1.00 92.19 234 MET A C 1
ATOM 1893 O O . MET A 1 234 ? 2.514 -1.201 -0.440 1.00 92.19 234 MET A O 1
ATOM 1897 N N . GLN A 1 235 ? 3.519 -0.918 1.548 1.00 92.44 235 GLN A N 1
ATOM 1898 C CA . GLN A 1 235 ? 2.782 -1.998 2.182 1.00 92.44 235 GLN A CA 1
ATOM 1899 C C . GLN A 1 235 ? 1.326 -1.582 2.397 1.00 92.44 235 GLN A C 1
ATOM 1901 O O . GLN A 1 235 ? 1.038 -0.448 2.790 1.00 92.44 235 GLN A O 1
ATOM 1906 N N . MET A 1 236 ? 0.427 -2.539 2.192 1.00 95.19 236 MET A N 1
ATOM 1907 C CA . MET A 1 236 ? -0.998 -2.403 2.458 1.00 95.19 236 MET A CA 1
ATOM 1908 C C . MET A 1 236 ? -1.444 -3.529 3.386 1.00 95.19 236 MET A C 1
ATOM 1910 O O . MET A 1 236 ? -0.889 -4.627 3.388 1.00 95.19 236 MET A O 1
ATOM 1914 N N . SER A 1 237 ? -2.456 -3.251 4.196 1.00 97.94 237 SER A N 1
ATOM 1915 C CA . SER A 1 237 ? -3.075 -4.221 5.095 1.00 97.94 237 SER A CA 1
ATOM 1916 C C . SER A 1 237 ? -4.590 -4.146 4.999 1.00 97.94 237 SER A C 1
ATOM 1918 O O . SER A 1 237 ? -5.139 -3.124 4.585 1.00 97.94 237 SER A O 1
ATOM 1920 N N . VAL A 1 238 ? -5.269 -5.223 5.388 1.00 98.44 238 VAL A N 1
ATOM 1921 C CA . VAL A 1 238 ? -6.715 -5.186 5.628 1.00 98.44 238 VAL A CA 1
ATOM 1922 C C . VAL A 1 238 ? -6.941 -4.821 7.091 1.00 98.44 238 VAL A C 1
ATOM 1924 O O . VAL A 1 238 ? -6.235 -5.323 7.964 1.00 98.44 238 VAL A O 1
ATOM 1927 N N . ILE A 1 239 ? -7.930 -3.979 7.374 1.00 98.25 239 ILE A N 1
ATOM 1928 C CA . ILE A 1 239 ? -8.388 -3.693 8.735 1.00 98.25 239 ILE A CA 1
ATOM 1929 C C . ILE A 1 239 ? -9.877 -4.004 8.871 1.00 98.25 239 ILE A C 1
ATOM 1931 O O . ILE A 1 239 ? -10.663 -3.699 7.980 1.00 98.25 239 ILE A O 1
ATOM 1935 N N . GLU A 1 240 ? -10.256 -4.611 9.988 1.00 98.06 240 GLU A N 1
ATOM 1936 C CA . GLU A 1 240 ? -11.633 -4.906 10.387 1.00 98.06 240 GLU A CA 1
ATOM 1937 C C . GLU A 1 240 ? -12.004 -4.005 11.568 1.00 98.06 240 GLU A C 1
ATOM 1939 O O . GLU A 1 240 ? -11.409 -4.114 12.641 1.00 98.06 240 GLU A O 1
ATOM 1944 N N . MET A 1 241 ? -12.951 -3.086 11.365 1.00 97.69 241 MET A N 1
ATOM 1945 C CA . MET A 1 241 ? -13.297 -2.039 12.334 1.00 97.69 241 MET A CA 1
ATOM 1946 C C . MET A 1 241 ? -14.192 -2.592 13.446 1.00 97.69 241 MET A C 1
ATOM 1948 O O . MET A 1 241 ? -15.409 -2.671 13.284 1.00 97.69 241 MET A O 1
ATOM 1952 N N . LEU A 1 242 ? -13.600 -2.957 14.582 1.00 98.00 242 LEU A N 1
ATOM 1953 C CA . LEU A 1 242 ? -14.270 -3.697 15.659 1.00 98.00 242 LEU A CA 1
ATOM 1954 C C . LEU A 1 242 ? -15.365 -2.885 16.360 1.00 98.00 242 LEU A C 1
ATOM 1956 O O . LEU A 1 242 ? -16.361 -3.448 16.807 1.00 98.00 242 LEU A O 1
ATOM 1960 N N . ASP A 1 243 ? -15.189 -1.566 16.435 1.00 97.38 243 ASP A N 1
ATOM 1961 C CA . ASP A 1 243 ? -16.112 -0.674 17.142 1.00 97.38 243 ASP A CA 1
ATOM 1962 C C . ASP A 1 243 ? -17.235 -0.117 16.230 1.00 97.38 243 ASP A C 1
ATOM 1964 O O . ASP A 1 243 ? -18.099 0.630 16.693 1.00 97.38 243 ASP A O 1
ATOM 1968 N N . ARG A 1 244 ? -17.266 -0.482 14.934 1.00 96.38 244 ARG A N 1
ATOM 1969 C CA . ARG A 1 244 ? -18.302 -0.048 13.973 1.00 96.38 244 ARG A CA 1
ATOM 1970 C C . ARG A 1 244 ? -19.379 -1.127 13.764 1.00 96.38 244 ARG A C 1
ATOM 1972 O O . ARG A 1 244 ? -19.050 -2.313 13.697 1.00 96.38 244 ARG A O 1
ATOM 1979 N N . PRO A 1 245 ? -20.665 -0.754 13.577 1.00 96.50 245 PRO A N 1
ATOM 1980 C CA . PRO A 1 245 ? -21.727 -1.716 13.282 1.00 96.50 245 PRO A CA 1
ATOM 1981 C C . PRO A 1 245 ? -21.413 -2.574 12.051 1.00 96.50 245 PRO A C 1
ATOM 1983 O O . PRO A 1 245 ? -21.073 -2.044 10.995 1.00 96.50 245 PRO A O 1
ATOM 1986 N N . GLY A 1 246 ? -21.548 -3.896 12.187 1.00 94.69 246 GLY A N 1
ATOM 1987 C CA . GLY A 1 246 ? -21.264 -4.854 11.113 1.00 94.69 246 GLY A CA 1
ATOM 1988 C C . GLY A 1 246 ? -19.777 -5.127 10.862 1.00 94.69 246 GLY A C 1
ATOM 1989 O O . GLY A 1 246 ? -19.468 -5.774 9.866 1.00 94.69 246 GLY A O 1
ATOM 1990 N N . THR A 1 247 ? -18.882 -4.627 11.725 1.00 96.19 247 THR A N 1
ATOM 1991 C CA . THR A 1 247 ? -17.423 -4.840 11.670 1.00 96.19 247 THR A CA 1
ATOM 1992 C C . THR A 1 247 ? -16.832 -4.719 10.253 1.00 96.19 247 THR A C 1
ATOM 1994 O O . THR A 1 247 ? -16.236 -5.671 9.744 1.00 96.19 247 THR A O 1
ATOM 1997 N N . PRO A 1 248 ? -17.049 -3.579 9.566 1.00 96.31 248 PRO A N 1
ATOM 1998 C CA . PRO A 1 248 ? -16.677 -3.402 8.167 1.00 96.31 248 PRO A CA 1
ATOM 1999 C C . PRO A 1 248 ? -15.166 -3.482 7.939 1.00 96.31 248 PRO A C 1
ATOM 2001 O O . PRO A 1 248 ? -14.363 -3.094 8.793 1.00 96.31 248 PRO A O 1
ATOM 2004 N N . TYR A 1 249 ? -14.801 -3.931 6.738 1.00 97.12 249 TYR A N 1
ATOM 2005 C CA . TYR A 1 249 ? -13.419 -4.070 6.295 1.00 97.12 249 TYR A CA 1
ATOM 2006 C C . TYR A 1 249 ? -12.976 -2.887 5.429 1.00 97.12 249 TYR A C 1
ATOM 2008 O O . TYR A 1 249 ? -13.752 -2.361 4.630 1.00 97.12 249 TYR A O 1
ATOM 2016 N N . TYR A 1 250 ? -11.710 -2.506 5.568 1.00 97.75 250 TYR A N 1
ATOM 2017 C CA . TYR A 1 250 ? -11.054 -1.446 4.803 1.00 97.75 250 TYR A CA 1
ATOM 2018 C C . TYR A 1 250 ? -9.623 -1.859 4.463 1.00 97.75 250 TYR A C 1
ATOM 2020 O O . TYR A 1 250 ? -9.078 -2.792 5.057 1.00 97.75 250 TYR A O 1
ATOM 2028 N N . HIS A 1 251 ? -8.989 -1.119 3.558 1.00 98.25 251 HIS A N 1
ATOM 2029 C CA . HIS A 1 251 ? -7.536 -1.157 3.406 1.00 98.25 251 HIS A CA 1
ATOM 2030 C C . HIS A 1 251 ? -6.875 -0.054 4.229 1.00 98.25 251 HIS A C 1
ATOM 2032 O O . HIS A 1 251 ? -7.436 1.030 4.388 1.00 98.25 251 HIS A O 1
ATOM 2038 N N . LEU A 1 252 ? -5.671 -0.325 4.725 1.00 98.19 252 LEU A N 1
ATOM 2039 C CA . LEU A 1 252 ? -4.827 0.619 5.452 1.00 98.19 252 LEU A CA 1
ATOM 2040 C C . LEU A 1 252 ? -3.416 0.616 4.857 1.00 98.19 252 LEU A C 1
ATOM 2042 O O . LEU A 1 252 ? -2.777 -0.437 4.783 1.00 98.19 252 LEU A O 1
ATOM 2046 N N . GLU A 1 253 ? -2.926 1.802 4.510 1.00 96.25 253 GLU A N 1
ATOM 2047 C CA . GLU A 1 253 ? -1.550 2.072 4.073 1.00 96.25 253 GLU A CA 1
ATOM 2048 C C . GLU A 1 253 ? -1.015 3.343 4.754 1.00 96.25 253 GLU A C 1
ATOM 2050 O O . GLU A 1 253 ? -1.789 4.137 5.298 1.00 96.25 253 GLU A O 1
ATOM 2055 N N . ASN A 1 254 ? 0.302 3.564 4.744 1.00 91.50 254 ASN A N 1
ATOM 2056 C CA . ASN A 1 254 ? 0.840 4.831 5.249 1.00 91.50 254 ASN A CA 1
ATOM 2057 C C . ASN A 1 254 ? 0.564 5.961 4.254 1.00 91.50 254 ASN A C 1
ATOM 2059 O O . ASN A 1 254 ? 0.559 5.760 3.041 1.00 91.50 254 ASN A O 1
ATOM 2063 N N . TYR A 1 255 ? 0.375 7.166 4.782 1.00 90.50 255 TYR A N 1
ATOM 2064 C CA . TYR A 1 255 ? 0.253 8.359 3.960 1.00 90.50 255 TYR A CA 1
ATOM 2065 C C . TYR A 1 255 ? 1.596 8.694 3.304 1.00 90.50 255 TYR A C 1
ATOM 2067 O O . TYR A 1 255 ? 2.627 8.721 3.979 1.00 90.50 255 TYR A O 1
ATOM 2075 N N . ILE A 1 256 ? 1.569 8.977 2.001 1.00 84.38 256 ILE A N 1
ATOM 2076 C CA . ILE A 1 256 ? 2.737 9.436 1.250 1.00 84.38 256 ILE A CA 1
ATOM 2077 C C . ILE A 1 256 ? 2.626 10.948 1.069 1.00 84.38 256 ILE A C 1
ATOM 2079 O O . ILE A 1 256 ? 1.656 11.450 0.504 1.00 84.38 256 ILE A O 1
ATOM 2083 N N . GLU A 1 257 ? 3.620 11.678 1.559 1.00 83.62 257 GLU A N 1
ATOM 2084 C CA . GLU A 1 257 ? 3.657 13.133 1.468 1.00 83.62 257 GLU A CA 1
ATOM 2085 C C . GLU A 1 257 ? 4.279 13.586 0.143 1.00 83.62 257 GLU A C 1
ATOM 2087 O O . GLU A 1 257 ? 5.416 13.237 -0.166 1.00 83.62 257 GLU A O 1
ATOM 2092 N N . GLY A 1 258 ? 3.533 14.378 -0.629 1.00 84.38 258 GLY A N 1
ATOM 2093 C CA . GLY A 1 258 ? 3.985 14.976 -1.884 1.00 84.38 258 GLY A CA 1
ATOM 2094 C C . GLY A 1 258 ? 2.902 14.965 -2.958 1.00 84.38 258 GLY A C 1
ATOM 2095 O O . GLY A 1 258 ? 1.725 14.755 -2.662 1.00 84.38 258 GLY A O 1
ATOM 2096 N N . ASP A 1 259 ? 3.308 15.229 -4.197 1.00 84.50 259 ASP A N 1
ATOM 2097 C CA . ASP A 1 259 ? 2.386 15.365 -5.322 1.00 84.50 259 ASP A CA 1
ATOM 2098 C C . ASP A 1 259 ? 2.120 13.989 -5.943 1.00 84.50 259 ASP A C 1
ATOM 2100 O O . ASP A 1 259 ? 3.026 13.318 -6.443 1.00 84.50 259 ASP A O 1
ATOM 2104 N N . TYR A 1 260 ? 0.867 13.545 -5.850 1.00 86.81 260 TYR A N 1
ATOM 2105 C CA . TYR A 1 260 ? 0.438 12.236 -6.330 1.00 86.81 260 TYR A CA 1
ATOM 2106 C C . TYR A 1 260 ? 0.265 12.246 -7.852 1.00 86.81 260 TYR A C 1
ATOM 2108 O O . TYR A 1 260 ? -0.511 13.041 -8.383 1.00 86.81 260 TYR A O 1
ATOM 2116 N N . VAL A 1 261 ? 0.936 11.328 -8.551 1.00 89.94 261 VAL A N 1
ATOM 2117 C CA . VAL A 1 261 ? 0.901 11.211 -10.016 1.00 89.94 261 VAL A CA 1
ATOM 2118 C C . VAL A 1 261 ? 0.579 9.776 -10.426 1.00 89.94 261 VAL A C 1
ATOM 2120 O O . VAL A 1 261 ? 1.139 8.824 -9.881 1.00 89.94 261 VAL A O 1
ATOM 2123 N N . LYS A 1 262 ? -0.298 9.619 -11.425 1.00 91.50 262 LYS A N 1
ATOM 2124 C CA . LYS A 1 262 ? -0.552 8.346 -12.112 1.00 91.50 262 LYS A CA 1
ATOM 2125 C C . LYS A 1 262 ? 0.251 8.301 -13.415 1.00 91.50 262 LYS A C 1
ATOM 2127 O O . LYS A 1 262 ? -0.064 9.024 -14.355 1.00 91.50 262 LYS A O 1
ATOM 2132 N N . TYR A 1 263 ? 1.294 7.472 -13.463 1.00 90.38 263 TYR A N 1
ATOM 2133 C CA . TYR A 1 263 ? 2.271 7.450 -14.561 1.00 90.38 263 TYR A CA 1
ATOM 2134 C C . TYR A 1 263 ? 1.831 6.599 -15.753 1.00 90.38 263 TYR A C 1
ATOM 2136 O O . TYR A 1 263 ? 2.142 6.918 -16.902 1.00 90.38 263 TYR A O 1
ATOM 2144 N N . ASN A 1 264 ? 1.125 5.503 -15.491 1.00 90.62 264 ASN A N 1
ATOM 2145 C CA . ASN A 1 264 ? 0.448 4.714 -16.511 1.00 90.62 264 ASN A CA 1
ATOM 2146 C C . ASN A 1 264 ? -0.864 4.145 -15.964 1.00 90.62 264 ASN A C 1
ATOM 2148 O O . ASN A 1 264 ? -1.182 4.293 -14.782 1.00 90.62 264 ASN A O 1
ATOM 2152 N N . SER A 1 265 ? -1.653 3.543 -16.850 1.00 89.19 265 SER A N 1
ATOM 2153 C CA . SER A 1 265 ? -2.890 2.852 -16.492 1.00 89.19 265 SER A CA 1
ATOM 2154 C C . SER A 1 265 ? -2.836 1.360 -16.800 1.00 89.19 265 SER A C 1
ATOM 2156 O O . SER A 1 265 ? -2.030 0.906 -17.614 1.00 89.19 265 SER A O 1
ATOM 2158 N N . ASN A 1 266 ? -3.790 0.615 -16.257 1.00 85.69 266 ASN A N 1
ATOM 2159 C CA . ASN A 1 266 ? -4.064 -0.766 -16.639 1.00 85.69 266 ASN A CA 1
ATOM 2160 C C . ASN A 1 266 ? -4.681 -0.964 -18.039 1.00 85.69 266 ASN A C 1
ATOM 2162 O O . ASN A 1 266 ? -4.864 -2.115 -18.438 1.00 85.69 266 ASN A O 1
ATOM 2166 N N . SER A 1 267 ? -4.982 0.104 -18.788 1.00 82.50 267 SER A N 1
ATOM 2167 C CA . SER A 1 267 ? -5.599 0.044 -20.123 1.00 82.50 267 SER A CA 1
ATOM 2168 C C . SER A 1 267 ? -4.830 0.832 -21.196 1.00 82.50 267 SER A C 1
ATOM 2170 O O . SER A 1 267 ? -5.422 1.288 -22.173 1.00 82.50 267 SER A O 1
ATOM 2172 N N . GLY A 1 268 ? -3.517 1.015 -21.020 1.00 74.44 268 GLY A N 1
ATOM 2173 C CA . GLY A 1 268 ? -2.621 1.568 -22.047 1.00 74.44 268 GLY A CA 1
ATOM 2174 C C . GLY A 1 268 ? -2.453 3.093 -22.066 1.00 74.44 268 GLY A C 1
ATOM 2175 O O . GLY A 1 268 ? -1.666 3.589 -22.864 1.00 74.44 268 GLY A O 1
ATOM 2176 N N . PHE A 1 269 ? -3.129 3.847 -21.191 1.00 78.75 269 PHE A N 1
ATOM 2177 C CA . PHE A 1 269 ? -2.802 5.263 -20.966 1.00 78.75 269 PHE A CA 1
ATOM 2178 C C . PHE A 1 269 ? -1.406 5.416 -20.342 1.00 78.75 269 PHE A C 1
ATOM 2180 O O . PHE A 1 269 ? -1.059 4.683 -19.410 1.00 78.75 269 PHE A O 1
ATOM 2187 N N . VAL A 1 270 ? -0.655 6.404 -20.827 1.00 72.56 270 VAL A N 1
ATOM 2188 C CA . VAL A 1 270 ? 0.638 6.867 -20.310 1.00 72.56 270 VAL A CA 1
ATOM 2189 C C . VAL A 1 270 ? 0.535 8.380 -20.133 1.00 72.56 270 VAL A C 1
ATOM 2191 O O . VAL A 1 270 ? -0.059 9.051 -20.970 1.00 72.56 270 VAL A O 1
ATOM 2194 N N . HIS A 1 271 ? 1.074 8.912 -19.039 1.00 71.94 271 HIS A N 1
ATOM 2195 C CA . HIS A 1 271 ? 1.066 10.354 -18.799 1.00 71.94 271 HIS A CA 1
ATOM 2196 C C . HIS A 1 271 ? 1.946 11.082 -19.837 1.00 71.94 271 HIS A C 1
ATOM 2198 O O . HIS A 1 271 ? 3.149 10.823 -19.899 1.00 71.94 271 HIS A O 1
ATOM 2204 N N . ASP A 1 272 ? 1.344 11.962 -20.649 1.00 65.06 272 ASP A N 1
ATOM 2205 C CA . ASP A 1 272 ? 1.983 12.598 -21.819 1.00 65.06 272 ASP A CA 1
ATOM 2206 C C . ASP A 1 272 ? 2.977 13.722 -21.458 1.00 65.06 272 ASP A C 1
ATOM 2208 O O . ASP A 1 272 ? 3.929 13.967 -22.199 1.00 65.06 272 ASP A O 1
ATOM 2212 N N . GLU A 1 273 ? 2.800 14.396 -20.317 1.00 54.97 273 GLU A N 1
ATOM 2213 C CA . GLU A 1 273 ? 3.705 15.457 -19.852 1.00 54.97 273 GLU A CA 1
ATOM 2214 C C . GLU A 1 273 ? 4.766 14.859 -18.912 1.00 54.97 273 GLU A C 1
ATOM 2216 O O . GLU A 1 273 ? 4.431 14.188 -17.937 1.00 54.97 273 GLU A O 1
ATOM 2221 N N . ASP A 1 274 ? 6.052 15.044 -19.222 1.00 54.34 274 ASP A N 1
ATOM 2222 C CA . ASP A 1 274 ? 7.185 14.511 -18.450 1.00 54.34 274 ASP A CA 1
ATOM 2223 C C . ASP A 1 274 ? 7.119 12.996 -18.188 1.00 54.34 274 ASP A C 1
ATOM 2225 O O . ASP A 1 274 ? 7.231 12.539 -17.046 1.00 54.34 274 ASP A O 1
ATOM 2229 N N . ALA A 1 275 ? 6.957 12.198 -19.253 1.00 66.56 275 ALA A N 1
ATOM 2230 C CA . ALA A 1 275 ? 6.934 10.736 -19.197 1.00 66.56 275 ALA A CA 1
ATOM 2231 C C . ALA A 1 275 ? 8.211 10.180 -18.542 1.00 66.56 275 ALA A C 1
ATOM 2233 O O . ALA A 1 275 ? 9.219 9.876 -19.189 1.00 66.56 275 ALA A O 1
ATOM 2234 N N . ARG A 1 276 ? 8.174 10.053 -17.214 1.00 83.50 276 ARG A N 1
ATOM 2235 C CA . ARG A 1 276 ? 9.255 9.467 -16.431 1.00 83.50 276 ARG A CA 1
ATOM 2236 C C . ARG A 1 276 ? 9.524 8.073 -16.975 1.00 83.50 276 ARG A C 1
ATOM 2238 O O . ARG A 1 276 ? 8.612 7.267 -17.148 1.00 83.50 276 ARG A O 1
ATOM 2245 N N . THR A 1 277 ? 10.795 7.775 -17.201 1.00 91.19 277 THR A N 1
ATOM 2246 C CA . THR A 1 277 ? 11.211 6.489 -17.763 1.00 91.19 277 THR A CA 1
ATOM 2247 C C . THR A 1 277 ? 11.093 5.356 -16.748 1.00 91.19 277 THR A C 1
ATOM 2249 O O . THR A 1 277 ? 10.709 4.254 -17.122 1.00 91.19 277 THR A O 1
ATOM 2252 N N . THR A 1 278 ? 11.363 5.618 -15.464 1.00 94.31 278 THR A N 1
ATOM 2253 C CA . THR A 1 278 ? 11.382 4.593 -14.405 1.00 94.31 278 THR A CA 1
ATOM 2254 C C . THR A 1 278 ? 10.064 3.808 -14.274 1.00 94.31 278 THR A C 1
ATOM 2256 O O . THR A 1 278 ? 10.137 2.584 -14.328 1.00 94.31 278 THR A O 1
ATOM 2259 N N . PRO A 1 279 ? 8.864 4.427 -14.188 1.00 95.31 279 PRO A N 1
ATOM 2260 C CA . PRO A 1 279 ? 7.596 3.682 -14.135 1.00 95.31 279 PRO A CA 1
ATOM 2261 C C . PRO A 1 279 ? 7.356 2.760 -15.342 1.00 95.31 279 PRO A C 1
ATOM 2263 O O . PRO A 1 279 ? 6.901 1.623 -15.190 1.00 95.31 279 PRO A O 1
ATOM 2266 N N . GLN A 1 280 ? 7.694 3.228 -16.549 1.00 94.94 280 GLN A N 1
ATOM 2267 C CA . GLN A 1 280 ? 7.481 2.459 -17.780 1.00 94.94 280 GLN A CA 1
ATOM 2268 C C . GLN A 1 280 ? 8.509 1.332 -17.919 1.00 94.94 280 GLN A C 1
ATOM 2270 O O . GLN A 1 280 ? 8.150 0.203 -18.246 1.00 94.94 280 GLN A O 1
ATOM 2275 N N . ALA A 1 281 ? 9.775 1.614 -17.600 1.00 96.19 281 ALA A N 1
ATOM 2276 C CA . ALA A 1 281 ? 10.848 0.626 -17.584 1.00 96.19 281 ALA A CA 1
ATOM 2277 C C . ALA A 1 281 ? 10.611 -0.456 -16.524 1.00 96.19 281 ALA A C 1
ATOM 2279 O O . ALA A 1 281 ? 10.884 -1.620 -16.789 1.00 96.19 281 ALA A O 1
ATOM 2280 N N . PHE A 1 282 ? 10.069 -0.099 -15.355 1.00 97.38 282 PHE A N 1
ATOM 2281 C CA . PHE A 1 282 ? 9.640 -1.067 -14.347 1.00 97.38 282 PHE A CA 1
ATOM 2282 C C . PHE A 1 282 ? 8.533 -1.979 -14.886 1.00 97.38 282 PHE A C 1
ATOM 2284 O O . PHE A 1 282 ? 8.656 -3.199 -14.819 1.00 97.38 282 PHE A O 1
ATOM 2291 N N . SER A 1 283 ? 7.488 -1.403 -15.489 1.00 97.25 283 SER A N 1
ATOM 2292 C CA . SER A 1 283 ? 6.391 -2.188 -16.070 1.00 97.25 283 SER A CA 1
ATOM 2293 C C . SER A 1 283 ? 6.931 -3.165 -17.128 1.00 97.25 283 SER A C 1
ATOM 2295 O O . SER A 1 283 ? 6.683 -4.368 -17.051 1.00 97.25 283 SER A O 1
ATOM 2297 N N . HIS A 1 284 ? 7.769 -2.685 -18.055 1.00 96.75 284 HIS A N 1
ATOM 2298 C CA . HIS A 1 284 ? 8.426 -3.527 -19.064 1.00 96.75 284 HIS A CA 1
ATOM 2299 C C . HIS A 1 284 ? 9.327 -4.607 -18.445 1.00 96.75 284 HIS A C 1
ATOM 2301 O O . HIS A 1 284 ? 9.227 -5.769 -18.829 1.00 96.75 284 HIS A O 1
ATOM 2307 N N . PHE A 1 285 ? 10.135 -4.260 -17.439 1.00 97.81 285 PHE A N 1
ATOM 2308 C CA . PHE A 1 285 ? 10.981 -5.204 -16.707 1.00 97.81 285 PHE A CA 1
ATOM 2309 C C . PHE A 1 285 ? 10.170 -6.364 -16.126 1.00 97.81 285 PHE A C 1
ATOM 2311 O O . PHE A 1 285 ? 10.546 -7.517 -16.315 1.00 97.81 285 PHE A O 1
ATOM 2318 N N . THR A 1 286 ? 9.037 -6.090 -15.470 1.00 96.31 286 THR A N 1
ATOM 2319 C CA . THR A 1 286 ? 8.202 -7.159 -14.888 1.00 96.31 286 THR A CA 1
ATOM 2320 C C . THR A 1 286 ? 7.651 -8.107 -15.950 1.00 96.31 286 THR A C 1
ATOM 2322 O O . THR A 1 286 ? 7.561 -9.313 -15.717 1.00 96.31 286 THR A O 1
ATOM 2325 N N . PHE A 1 287 ? 7.348 -7.593 -17.143 1.00 96.38 287 PHE A N 1
ATOM 2326 C CA . PHE A 1 287 ? 6.915 -8.411 -18.268 1.00 96.38 287 PHE A CA 1
ATOM 2327 C C . PHE A 1 287 ? 8.032 -9.312 -18.793 1.00 96.38 287 PHE A C 1
ATOM 2329 O O . PHE A 1 287 ? 7.832 -10.518 -18.922 1.00 96.38 287 PHE A O 1
ATOM 2336 N N . GLU A 1 288 ? 9.221 -8.764 -19.040 1.00 96.94 288 GLU A N 1
ATOM 2337 C CA . GLU A 1 288 ? 10.353 -9.544 -19.555 1.00 96.94 288 GLU A CA 1
ATOM 2338 C C . GLU A 1 288 ? 10.872 -10.558 -18.529 1.00 96.94 288 GLU A C 1
ATOM 2340 O O . GLU A 1 288 ? 11.012 -11.744 -18.829 1.00 96.94 288 GLU A O 1
ATOM 2345 N N . CYS A 1 289 ? 11.108 -10.126 -17.288 1.00 94.06 289 CYS A N 1
ATOM 2346 C CA . CYS A 1 289 ? 11.666 -10.980 -16.240 1.00 94.06 289 CYS A CA 1
ATOM 2347 C C . CYS A 1 289 ? 10.691 -12.062 -15.765 1.00 94.06 289 CYS A C 1
ATOM 2349 O O . CYS A 1 289 ? 11.130 -13.108 -15.290 1.00 94.06 289 CYS A O 1
ATOM 2351 N N . SER A 1 290 ? 9.382 -11.865 -15.942 1.00 91.00 290 SER A N 1
ATOM 2352 C CA . SER A 1 290 ? 8.393 -12.921 -15.710 1.00 91.00 290 SER A CA 1
ATOM 2353 C C . SER A 1 290 ? 8.224 -13.884 -16.889 1.00 91.00 290 SER A C 1
ATOM 2355 O O . SER A 1 290 ? 7.342 -14.738 -16.833 1.00 91.00 290 SER A O 1
ATOM 2357 N N . GLN A 1 291 ? 9.033 -13.771 -17.952 1.00 93.31 291 GLN A N 1
ATOM 2358 C CA . GLN A 1 291 ? 8.871 -14.531 -19.201 1.00 93.31 291 GLN A CA 1
ATOM 2359 C C . GLN A 1 291 ? 7.477 -14.337 -19.812 1.00 93.31 291 GLN A C 1
ATOM 2361 O O . GLN A 1 291 ? 6.811 -15.292 -20.215 1.00 93.31 291 GLN A O 1
ATOM 2366 N N . HIS A 1 292 ? 7.013 -13.086 -19.825 1.00 93.69 292 HIS A N 1
ATOM 2367 C CA . HIS A 1 292 ? 5.731 -12.669 -20.399 1.00 93.69 292 HIS A CA 1
ATOM 2368 C C . HIS A 1 292 ? 4.507 -13.283 -19.699 1.00 93.69 292 HIS A C 1
ATOM 2370 O O . HIS A 1 292 ? 3.411 -13.319 -20.260 1.00 93.69 292 HIS A O 1
ATOM 2376 N N . ARG A 1 293 ? 4.672 -13.782 -18.465 1.00 92.88 293 ARG A N 1
ATOM 2377 C CA . ARG A 1 293 ? 3.595 -14.410 -17.682 1.00 92.88 293 ARG A CA 1
ATOM 2378 C C . ARG A 1 293 ? 2.744 -13.399 -16.930 1.00 92.88 293 ARG A C 1
ATOM 2380 O O . ARG A 1 293 ? 1.573 -13.682 -16.673 1.00 92.88 293 ARG A O 1
ATOM 2387 N N . LEU A 1 294 ? 3.315 -12.255 -16.567 1.00 96.31 294 LEU A N 1
ATOM 2388 C CA . LEU A 1 294 ? 2.601 -11.168 -15.911 1.00 96.31 294 LEU A CA 1
ATOM 2389 C C . LEU A 1 294 ? 3.195 -9.809 -16.267 1.00 96.31 294 LEU A C 1
ATOM 2391 O O . LEU A 1 294 ? 4.308 -9.730 -16.769 1.00 96.31 294 LEU A O 1
ATOM 2395 N N . ILE A 1 295 ? 2.468 -8.738 -15.975 1.00 96.00 295 ILE A N 1
ATOM 2396 C CA . ILE A 1 295 ? 2.986 -7.369 -16.014 1.00 96.00 295 ILE A CA 1
ATOM 2397 C C . ILE A 1 295 ? 2.377 -6.563 -14.869 1.00 96.00 295 ILE A C 1
ATOM 2399 O O . ILE A 1 295 ? 1.175 -6.666 -14.614 1.00 96.00 295 ILE A O 1
ATOM 2403 N N . VAL A 1 296 ? 3.204 -5.767 -14.191 1.00 97.31 296 VAL A N 1
ATOM 2404 C CA . VAL A 1 296 ? 2.760 -4.795 -13.185 1.00 97.31 296 VAL A CA 1
ATOM 2405 C C . VAL A 1 296 ? 2.564 -3.438 -13.866 1.00 97.31 296 VAL A C 1
ATOM 2407 O O . VAL A 1 296 ? 3.477 -2.926 -14.508 1.00 97.31 296 VAL A O 1
ATOM 2410 N N . VAL A 1 297 ? 1.364 -2.875 -13.743 1.00 96.69 297 VAL A N 1
ATOM 2411 C CA . VAL A 1 297 ? 0.910 -1.606 -14.343 1.00 96.69 297 VAL A CA 1
ATOM 2412 C C . VAL A 1 297 ? 0.099 -0.802 -13.317 1.00 96.69 297 VAL A C 1
ATOM 2414 O O . VAL A 1 297 ? 0.119 -1.130 -12.132 1.00 96.69 297 VAL A O 1
ATOM 2417 N N . ASP A 1 298 ? -0.599 0.259 -13.747 1.00 95.94 298 ASP A N 1
ATOM 2418 C CA . ASP A 1 298 ? -1.225 1.248 -12.848 1.00 95.94 298 ASP A CA 1
ATOM 2419 C C . ASP A 1 298 ? -0.193 1.838 -11.870 1.00 95.94 298 ASP A C 1
ATOM 2421 O O . ASP A 1 298 ? -0.439 2.010 -10.681 1.00 95.94 298 ASP A O 1
ATOM 2425 N N . ILE A 1 299 ? 1.003 2.151 -12.376 1.00 96.12 299 ILE A N 1
ATOM 2426 C CA . ILE A 1 299 ? 2.073 2.717 -11.559 1.00 96.12 299 ILE A CA 1
ATOM 2427 C C . ILE A 1 299 ? 1.704 4.149 -11.180 1.00 96.12 299 ILE A C 1
ATOM 2429 O O . ILE A 1 299 ? 1.614 5.037 -12.035 1.00 96.12 299 ILE A O 1
ATOM 2433 N N . GLN A 1 300 ? 1.496 4.374 -9.886 1.00 93.88 300 GLN A N 1
ATOM 2434 C CA . GLN A 1 300 ? 1.031 5.642 -9.336 1.00 93.88 300 GLN A CA 1
ATOM 2435 C C . GLN A 1 300 ? 1.549 5.862 -7.913 1.00 93.88 300 GLN A C 1
ATOM 2437 O O . GLN A 1 300 ? 1.784 4.910 -7.172 1.00 93.88 300 GLN A O 1
ATOM 2442 N N . GLY A 1 301 ? 1.746 7.119 -7.525 1.00 92.69 301 GLY A N 1
ATOM 2443 C CA . GLY A 1 301 ? 2.234 7.489 -6.196 1.00 92.69 301 GLY A CA 1
ATOM 2444 C C . GLY A 1 301 ? 2.988 8.813 -6.206 1.00 92.69 301 GLY A C 1
ATOM 2445 O O . GLY A 1 301 ? 2.764 9.651 -7.076 1.00 92.69 301 GLY A O 1
ATOM 2446 N N . VAL A 1 302 ? 3.901 8.996 -5.253 1.00 88.69 302 VAL A N 1
ATOM 2447 C CA . VAL A 1 302 ? 4.738 10.200 -5.151 1.00 88.69 302 VAL A CA 1
ATOM 2448 C C . VAL A 1 302 ? 6.169 9.812 -5.472 1.00 88.69 302 VAL A C 1
ATOM 2450 O O . VAL A 1 302 ? 6.777 8.986 -4.790 1.00 88.69 302 VAL A O 1
ATOM 2453 N N . GLY A 1 303 ? 6.729 10.410 -6.521 1.00 90.94 303 GLY A N 1
ATOM 2454 C CA . GLY A 1 303 ? 8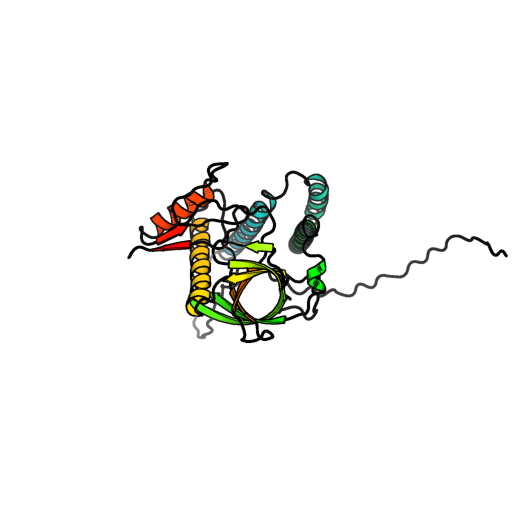.096 10.091 -6.896 1.00 90.94 303 GLY A CA 1
ATOM 2455 C C . GLY A 1 303 ? 8.269 8.621 -7.287 1.00 90.94 303 GLY A C 1
ATOM 2456 O O . GLY A 1 303 ? 7.529 8.101 -8.124 1.00 90.94 303 GLY A O 1
ATOM 2457 N N . ASP A 1 304 ? 9.273 7.953 -6.723 1.00 92.06 304 ASP A N 1
ATOM 2458 C CA . ASP A 1 304 ? 9.545 6.517 -6.929 1.00 92.06 304 ASP A CA 1
ATOM 2459 C C . ASP A 1 304 ? 8.959 5.615 -5.822 1.00 92.06 304 ASP A C 1
ATOM 2461 O O . ASP A 1 304 ? 9.297 4.435 -5.744 1.00 92.06 304 ASP A O 1
ATOM 2465 N N . LEU A 1 305 ? 8.080 6.171 -4.977 1.00 93.00 305 LEU A N 1
ATOM 2466 C CA . LEU A 1 305 ? 7.301 5.438 -3.982 1.00 93.00 305 LEU A CA 1
ATOM 2467 C C . LEU A 1 305 ? 5.850 5.317 -4.453 1.00 93.00 305 LEU A C 1
ATOM 2469 O O . LEU A 1 305 ? 5.124 6.312 -4.555 1.00 93.00 305 LEU A O 1
ATOM 2473 N N . TRP A 1 306 ? 5.435 4.095 -4.759 1.00 95.81 306 TRP A N 1
ATOM 2474 C CA . TRP A 1 306 ? 4.170 3.813 -5.428 1.00 95.81 306 TRP A CA 1
ATOM 2475 C C . TRP A 1 306 ? 3.178 3.088 -4.522 1.00 95.81 306 TRP A C 1
ATOM 2477 O O . TRP A 1 306 ? 3.538 2.506 -3.499 1.00 95.81 306 TRP A O 1
ATOM 2487 N N . THR A 1 307 ? 1.908 3.115 -4.900 1.00 96.38 307 THR A N 1
ATOM 2488 C CA . THR A 1 307 ? 0.838 2.357 -4.250 1.00 96.38 307 THR A CA 1
ATOM 2489 C C . THR A 1 307 ? -0.227 1.981 -5.273 1.00 96.38 307 THR A C 1
ATOM 2491 O O . THR A 1 307 ? -0.249 2.523 -6.374 1.00 96.38 307 THR A O 1
ATOM 2494 N N . ASP A 1 308 ? -1.112 1.064 -4.895 1.00 95.94 308 ASP A N 1
ATOM 2495 C CA . ASP A 1 308 ? -2.269 0.660 -5.686 1.00 95.94 308 ASP A CA 1
ATOM 2496 C C . ASP A 1 308 ? -1.954 0.238 -7.141 1.00 95.94 308 ASP A C 1
ATOM 2498 O O . ASP A 1 308 ? -2.539 0.786 -8.082 1.00 95.94 308 ASP A O 1
ATOM 2502 N N . PRO A 1 309 ? -0.993 -0.685 -7.357 1.00 97.12 309 PRO A N 1
ATOM 2503 C CA . PRO A 1 309 ? -0.697 -1.201 -8.687 1.00 97.12 309 PRO A CA 1
ATOM 2504 C C . PRO A 1 309 ? -1.769 -2.197 -9.153 1.00 97.12 309 PRO A C 1
ATOM 2506 O O . PRO A 1 309 ? -2.551 -2.720 -8.362 1.00 97.12 309 PRO A O 1
ATOM 2509 N N . GLN A 1 310 ? -1.726 -2.552 -10.435 1.00 96.75 310 GLN A N 1
ATOM 2510 C CA . GLN A 1 310 ? -2.497 -3.646 -11.024 1.00 96.75 310 GLN A CA 1
ATOM 2511 C C . GLN A 1 310 ? -1.549 -4.679 -11.637 1.00 96.75 310 GLN A C 1
ATOM 2513 O O . GLN A 1 310 ? -0.547 -4.326 -12.255 1.00 96.75 310 GLN A O 1
ATOM 2518 N N . ILE A 1 311 ? -1.891 -5.962 -11.522 1.00 95.06 311 ILE A N 1
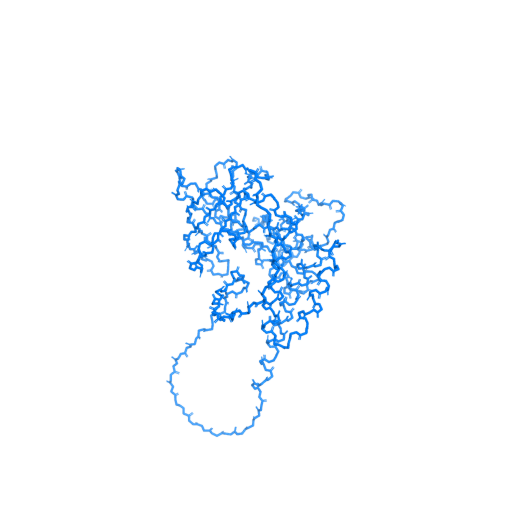ATOM 2519 C CA . ILE A 1 311 ? -1.184 -7.047 -12.210 1.00 95.06 311 ILE A CA 1
ATOM 2520 C C . ILE A 1 311 ? -2.106 -7.652 -13.265 1.00 95.06 311 ILE A C 1
ATOM 2522 O O . ILE A 1 311 ? -3.231 -8.049 -12.953 1.00 95.06 311 ILE A O 1
ATOM 2526 N N . HIS A 1 312 ? -1.618 -7.742 -14.501 1.00 94.19 312 HIS A N 1
ATOM 2527 C CA . HIS A 1 312 ? -2.218 -8.576 -15.545 1.00 94.19 312 HIS A CA 1
ATOM 2528 C C . HIS A 1 312 ? -1.433 -9.875 -15.655 1.00 94.19 312 HIS A C 1
ATOM 2530 O O . HIS A 1 312 ? -0.206 -9.855 -15.593 1.00 94.19 312 HIS A O 1
ATOM 2536 N N . THR A 1 313 ? -2.122 -10.997 -15.846 1.00 91.00 313 THR A N 1
ATOM 2537 C CA . THR A 1 313 ? -1.499 -12.316 -16.012 1.00 91.00 313 THR A CA 1
ATOM 2538 C C . THR A 1 313 ? -1.926 -12.970 -17.320 1.00 91.00 313 THR A C 1
ATOM 2540 O O . THR A 1 313 ? -3.033 -12.761 -17.823 1.00 91.00 313 THR A O 1
ATOM 2543 N N . TYR A 1 314 ? -1.029 -13.774 -17.882 1.00 82.88 314 TYR A N 1
ATOM 2544 C CA . TYR A 1 314 ? -1.341 -14.647 -19.004 1.00 82.88 314 TYR A CA 1
ATOM 2545 C C . TYR A 1 314 ? -2.263 -15.785 -18.538 1.00 82.88 314 TYR A C 1
ATOM 2547 O O . TYR A 1 314 ? -2.020 -16.382 -17.486 1.00 82.88 314 TYR A O 1
ATOM 2555 N N . LYS A 1 315 ? -3.303 -16.087 -19.325 1.00 60.78 315 LYS A N 1
ATOM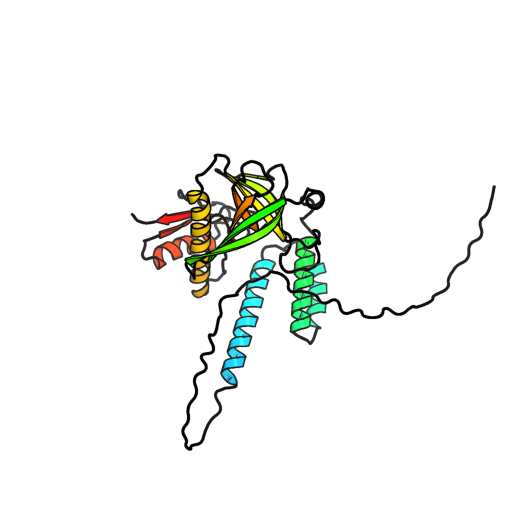 2556 C CA . LYS A 1 315 ? -4.239 -17.192 -19.064 1.00 60.78 315 LYS A CA 1
ATOM 2557 C C . LYS A 1 315 ? -3.638 -18.539 -19.443 1.00 60.78 315 LYS A C 1
ATOM 2559 O O . LYS A 1 315 ? -3.270 -18.705 -20.623 1.00 60.78 315 LYS A O 1
#

Secondary structure (DSSP, 8-state):
-----------------------PPPS--S------------------------SSHHHHHHHHHHHHHHHHHHHHHHTTT-SS-HHHHHHHHHHHTT---HHHHHHHHHHHHHHHHHHSSGGGGTTGGGSPPEEEEEEEEETTTTEEEEEEEEEEE-SS-SEE-SSEEEEEEEE--SS-SS--SSSSEEEEEEEESS---HHHHHHHHHHHHHHHHHHHHHHHT--SS--EE--EEEEEETTSTT--EEEEEEPPPS--EE-B-TTS-B-SSS--HHHHHHHHHHHHHTTTSEEEE--EEETTEEES-EEEE--

pLDDT: mean 70.51, std 27.36, range [25.11, 98.44]

InterPro domains:
  IPR004166 Alpha-type protein kinase, alpha-kinase domain [PF02816] (164-314)
  IPR004166 Alpha-type protein kinase, alpha-kinase domain [PS51158] (140-315)
  IPR004166 Alpha-type protein kinase, alpha-kinase domain [SM00811] (145-315)
  IPR011009 Protein kinase-like domain superfamily [SSF56112] (124-314)
  IPR051852 Alpha-type Protein Kinase [PTHR45992] (42-314)